Protein AF-A0A9P7FYJ4-F1 (afdb_monomer)

Mean predicted aligned error: 21.78 Å

Foldseek 3Di:
DDDDDDDDDDDDDDDDDDDDDPDCDPPNDDPQDPVNCVVCVVVVLVCCVPPPCPDDCCVVVDPQPLPDDPCVVDPDDDPVVVDDDPVNVVVSSVVSLVVSCVVVVPPRPDPPPPCDDDDDDPDDQDPVRVVVVVVVVVVVVVVVVVVVVVVVVVVVVVVCCVVVPDPPPDPVVVVVVVVVVVVVVVCPVVCPPVPDPPPVCVVVVVQPDPVSVVVVVVVVVVVVVVVVVVVVVVVVVVVVVVVVVVVVVVVVVVVVCVVVPD

pLDDT: mean 76.19, std 13.53, range [43.81, 96.38]

Solvent-accessible surface area (backbone atoms only — not comparable to full-atom values): 16325 Å² total; per-residue (Å²): 137,87,83,85,82,82,82,82,81,79,82,83,80,78,81,77,82,73,81,83,74,91,71,86,49,77,91,80,47,75,83,78,48,74,68,53,46,67,76,42,45,64,59,51,52,50,45,46,58,76,78,52,69,81,62,66,66,63,74,73,75,51,78,56,71,64,75,54,60,74,73,76,80,44,96,72,81,56,75,73,75,76,71,64,51,72,68,54,51,53,52,54,48,52,54,36,44,52,54,46,20,70,73,67,73,42,83,68,81,71,78,77,73,79,89,67,74,90,75,91,65,92,70,78,73,47,75,67,50,53,51,53,52,50,51,53,50,54,49,49,52,51,50,50,53,53,50,49,55,52,48,53,52,49,53,53,51,50,54,48,38,72,74,72,40,83,73,67,88,49,77,62,46,53,50,49,52,54,46,53,48,52,49,50,56,45,46,58,61,71,55,53,90,73,80,69,87,62,54,64,50,70,73,71,64,68,62,80,48,70,67,54,50,50,51,51,53,51,53,52,50,49,53,52,50,51,54,50,49,50,54,50,47,55,52,50,53,52,52,50,52,50,51,52,52,52,47,54,52,48,52,52,50,51,51,53,49,45,72,74,76,104

Sequence (262 aa):
MPSRRSRSRSPRRERSQSPEKDIRLPNNASPISESDYFQKSDEFRSWLKDEKGKLPESLYSGIDPSTVVATTQTAYKWSFASKKSRADEDALRAAREEISAATYNREAPSQVGSSRGRVQGPTLPSASDLALSRENAAEQWQEEYSYKRKRDKLEAKERVEEMVGPREVGREGMLEKKRARREADRNFREKGDEGLEIDESTLLGGGDSFKAQIARRDATKQRYSAAQEERAAAARERASMFKQKEQATMDMFQQMVKQRFG

Secondary structure (DSSP, 8-state):
-------PPPPP---PPPPPP----GGGPPPPPHHHHHHHHHHHHHHIIIII--S-GGGTS---TTTS-GGGT-S---GGGGS--HHHHHHHHHHHHHHHHHHHT---------------S-PPPPHHHHHHHHHHHHHHHHHHHHHHHHHHHHHHHHHHHHHH-S---SHHHHHHHHHHHHHHHHHHHHSTTTT----HHHHTTTT--HHHHHHHHHHHHHHHHHHHHHHHHHHHHHHHHHHHHHHHHHHHHHHHHHHHH-

Radius of gyration: 39.38 Å; Cα contacts (8 Å, |Δi|>4): 42; chains: 1; bounding box: 61×82×132 Å

InterPro domains:
  IPR044688 Style cell-cycle inhibitor 1-like [PTHR34117] (52-262)

Structure (mmCIF, N/CA/C/O backbone):
data_AF-A0A9P7FYJ4-F1
#
_entry.id   AF-A0A9P7FYJ4-F1
#
loop_
_atom_site.group_PDB
_atom_site.id
_atom_site.type_symbol
_atom_site.label_atom_id
_atom_site.label_alt_id
_atom_site.label_comp_id
_atom_site.label_asym_id
_atom_site.label_entity_id
_atom_site.label_seq_id
_atom_site.pdbx_PDB_ins_code
_atom_site.Cartn_x
_atom_site.Cartn_y
_atom_site.Cartn_z
_atom_site.occupancy
_atom_site.B_iso_or_equiv
_atom_site.auth_seq_id
_atom_site.auth_comp_id
_atom_site.auth_asym_id
_atom_site.auth_atom_id
_atom_site.pdbx_PDB_model_num
ATOM 1 N N . MET A 1 1 ? 8.963 42.603 -3.357 1.00 44.66 1 MET A N 1
ATOM 2 C CA . MET A 1 1 ? 9.105 42.745 -1.890 1.00 44.66 1 MET A CA 1
ATOM 3 C C . MET A 1 1 ? 7.855 42.171 -1.231 1.00 44.66 1 MET A C 1
ATOM 5 O O . MET A 1 1 ? 6.830 42.837 -1.301 1.00 44.66 1 MET A O 1
ATOM 9 N N . PRO A 1 2 ? 7.852 40.938 -0.689 1.00 43.81 2 PRO A N 1
ATOM 10 C CA . PRO A 1 2 ? 6.655 40.401 -0.055 1.00 43.81 2 PRO A CA 1
ATOM 11 C C . PRO A 1 2 ? 6.598 40.795 1.429 1.00 43.81 2 PRO A C 1
ATOM 13 O O . PRO A 1 2 ? 7.558 40.630 2.182 1.00 43.81 2 PRO A O 1
ATOM 16 N N . SER A 1 3 ? 5.447 41.343 1.812 1.00 47.69 3 SER A N 1
ATOM 17 C CA . SER A 1 3 ? 5.079 41.799 3.153 1.00 47.69 3 SER A CA 1
ATOM 18 C C . SER A 1 3 ? 5.007 40.635 4.153 1.00 47.69 3 SER A C 1
ATOM 20 O O . SER A 1 3 ? 4.346 39.624 3.906 1.00 47.69 3 SER A O 1
ATOM 22 N N . ARG A 1 4 ? 5.697 40.772 5.295 1.00 48.09 4 ARG A N 1
ATOM 23 C CA . ARG A 1 4 ? 5.667 39.814 6.412 1.00 48.09 4 ARG A CA 1
ATOM 24 C C . ARG A 1 4 ? 4.369 39.992 7.200 1.00 48.09 4 ARG A C 1
ATOM 26 O O . ARG A 1 4 ? 4.190 40.986 7.895 1.00 48.09 4 ARG A O 1
ATOM 33 N N . ARG A 1 5 ? 3.478 39.003 7.124 1.00 52.28 5 ARG A N 1
ATOM 34 C CA . ARG A 1 5 ? 2.242 38.943 7.914 1.00 52.28 5 ARG A CA 1
ATOM 35 C C . ARG A 1 5 ? 2.544 38.389 9.310 1.00 52.28 5 ARG A C 1
ATOM 37 O O . ARG A 1 5 ? 2.808 37.200 9.470 1.00 52.28 5 ARG A O 1
ATOM 44 N N . SER A 1 6 ? 2.521 39.260 10.313 1.00 48.06 6 SER A N 1
ATOM 45 C CA . SER A 1 6 ? 2.702 38.928 11.730 1.00 48.06 6 SER A CA 1
ATOM 46 C C . SER A 1 6 ? 1.551 38.044 12.227 1.00 48.06 6 SER A C 1
ATOM 48 O O . SER A 1 6 ? 0.39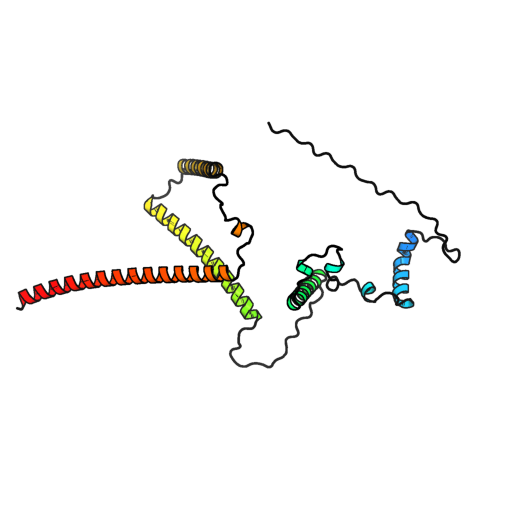4 38.457 12.196 1.00 48.06 6 SER A O 1
ATOM 50 N N . ARG A 1 7 ? 1.851 36.824 12.689 1.00 51.94 7 ARG A N 1
ATOM 51 C CA . ARG A 1 7 ? 0.892 35.961 13.401 1.00 51.94 7 ARG A CA 1
ATOM 52 C C . ARG A 1 7 ? 0.831 36.389 14.868 1.00 51.94 7 ARG A C 1
ATOM 54 O O . ARG A 1 7 ? 1.794 36.205 15.607 1.00 51.94 7 ARG A O 1
ATOM 61 N N . SER A 1 8 ? -0.294 36.963 15.276 1.00 49.09 8 SER A N 1
ATOM 62 C CA . SER A 1 8 ? -0.614 37.293 16.664 1.00 49.09 8 SER A CA 1
ATOM 63 C C . SER A 1 8 ? -0.826 36.022 17.496 1.00 49.09 8 SER A C 1
ATOM 65 O O . SER A 1 8 ? -1.514 35.087 17.088 1.00 49.09 8 SER A O 1
ATOM 67 N N . ARG A 1 9 ? -0.194 35.990 18.671 1.00 53.00 9 ARG A N 1
ATOM 68 C CA . ARG A 1 9 ? -0.220 34.896 19.649 1.00 53.00 9 ARG A CA 1
ATOM 69 C C . ARG A 1 9 ? -1.467 35.062 20.525 1.00 53.00 9 ARG A C 1
ATOM 71 O O . ARG A 1 9 ? -1.605 36.085 21.188 1.00 53.00 9 ARG A O 1
ATOM 78 N N . SER A 1 10 ? -2.390 34.104 20.491 1.00 48.06 10 SER A N 1
ATOM 79 C CA . SER A 1 10 ? -3.651 34.179 21.243 1.00 48.06 10 SER A CA 1
ATOM 80 C C . SER A 1 10 ? -3.430 34.102 22.767 1.00 48.06 10 SER A C 1
ATOM 82 O O . SER A 1 10 ? -2.545 33.358 23.202 1.00 48.06 10 SER A O 1
ATOM 84 N N . PRO A 1 11 ? -4.234 34.806 23.591 1.00 56.75 11 PRO A N 1
ATOM 85 C CA . PRO A 1 11 ? -4.144 34.740 25.051 1.00 56.75 11 PRO A CA 1
ATOM 86 C C . PRO A 1 11 ? -4.594 33.376 25.593 1.00 56.75 11 PRO A C 1
ATOM 88 O O . PRO A 1 11 ? -5.643 32.856 25.205 1.00 56.75 11 PRO A O 1
ATOM 91 N N . ARG A 1 12 ? -3.814 32.801 26.517 1.00 49.88 12 ARG A N 1
ATOM 92 C CA . ARG A 1 12 ? -4.207 31.615 27.293 1.00 49.88 12 ARG A CA 1
ATOM 93 C C . ARG A 1 12 ? -5.402 31.976 28.179 1.00 49.88 12 ARG A C 1
ATOM 95 O O . ARG A 1 12 ? -5.298 32.856 29.023 1.00 49.88 12 ARG A O 1
ATOM 102 N N . ARG A 1 13 ? -6.522 31.273 27.998 1.00 52.75 13 ARG A N 1
ATOM 103 C CA . ARG A 1 13 ? -7.623 31.246 28.969 1.00 52.75 13 ARG A CA 1
ATOM 104 C C . ARG A 1 13 ? -7.154 30.475 30.198 1.00 52.75 13 ARG A C 1
ATOM 106 O O . ARG A 1 13 ? -7.022 29.254 30.136 1.00 52.75 13 ARG A O 1
ATOM 113 N N . GLU A 1 14 ? -6.900 31.180 31.291 1.00 49.44 14 GLU A N 1
ATOM 114 C CA . GLU A 1 14 ? -6.787 30.552 32.603 1.00 49.44 14 GLU A CA 1
ATOM 115 C C . GLU A 1 14 ? -8.165 30.041 33.025 1.00 49.44 14 GLU A C 1
ATOM 117 O O . GLU A 1 14 ? -9.182 30.730 32.912 1.00 49.44 14 GLU A O 1
ATOM 122 N N . ARG A 1 15 ? -8.205 28.769 33.419 1.00 47.84 15 ARG A N 1
ATOM 123 C CA . ARG A 1 15 ? -9.416 28.075 33.839 1.00 47.84 15 ARG A CA 1
ATOM 124 C C . ARG A 1 15 ? -9.698 28.504 35.274 1.00 47.84 15 ARG A C 1
ATOM 126 O O . ARG A 1 15 ? -8.970 28.106 36.175 1.00 47.84 15 ARG A O 1
ATOM 133 N N . SER A 1 16 ? -10.714 29.337 35.471 1.00 47.44 16 SER A N 1
ATOM 134 C CA . SER A 1 16 ? -11.120 29.792 36.797 1.00 47.44 16 SER A CA 1
ATOM 135 C C . SER A 1 16 ? -11.491 28.604 37.688 1.00 47.44 16 SER A C 1
ATOM 137 O O . SER A 1 16 ? -12.335 27.772 37.341 1.00 47.44 16 SER A O 1
ATOM 139 N N . GLN A 1 17 ? -10.826 28.531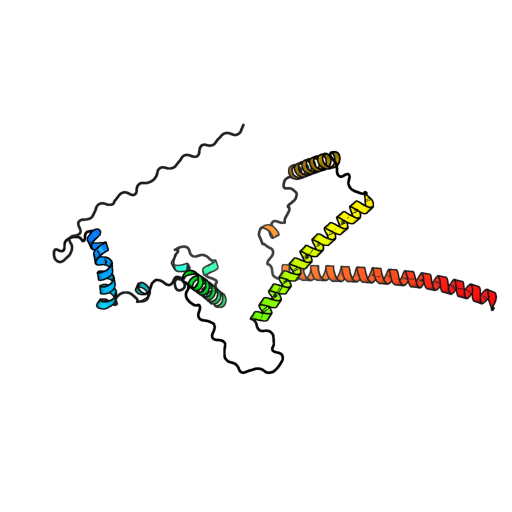 38.837 1.00 54.41 17 GLN A N 1
ATOM 140 C CA . GLN A 1 17 ? -11.115 27.591 39.911 1.00 54.41 17 GLN A CA 1
ATOM 141 C C . GLN A 1 17 ? -12.515 27.924 40.440 1.00 54.41 17 GLN A C 1
ATOM 143 O O . GLN A 1 17 ? -12.795 29.061 40.818 1.00 54.41 17 GLN A O 1
ATOM 148 N N . SER A 1 18 ? -13.442 26.976 40.318 1.00 49.78 18 SER A N 1
ATOM 149 C CA . SER A 1 18 ? -14.838 27.209 40.692 1.00 49.78 18 SER A CA 1
ATOM 150 C C . SER A 1 18 ? -14.965 27.327 42.216 1.00 49.78 18 SER A C 1
ATOM 152 O O . SER A 1 18 ? -14.235 26.627 42.915 1.00 49.78 18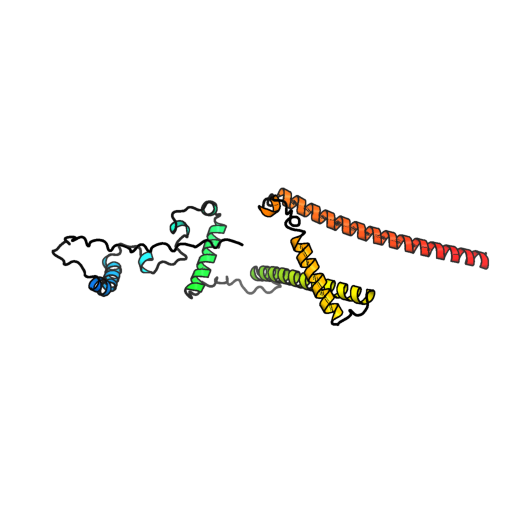 SER A O 1
ATOM 154 N N . PRO A 1 19 ? -15.878 28.167 42.738 1.00 57.94 19 PRO A N 1
ATOM 155 C CA . PRO A 1 19 ? -16.084 28.301 44.177 1.00 57.94 19 PRO A CA 1
ATOM 156 C C . PRO A 1 19 ? -16.545 26.968 44.770 1.00 57.94 19 PRO A C 1
ATOM 158 O O . PRO A 1 19 ? -17.504 26.370 44.267 1.00 57.94 19 PRO A O 1
ATOM 161 N N . GLU A 1 20 ? -15.870 26.508 45.821 1.00 61.12 20 GLU A N 1
ATOM 162 C CA . GLU A 1 20 ? -16.281 25.328 46.576 1.00 61.12 20 GLU A CA 1
ATOM 163 C C . GLU A 1 20 ? -17.667 25.587 47.173 1.00 61.12 20 GLU A C 1
ATOM 165 O O . GLU A 1 20 ? -17.901 26.569 47.878 1.00 61.12 20 GLU A O 1
ATOM 170 N N . LYS A 1 21 ? -18.637 24.747 46.808 1.00 62.62 21 LYS A N 1
ATOM 171 C CA . LYS A 1 21 ? -19.975 24.802 47.392 1.00 62.62 21 LYS A CA 1
ATOM 172 C C . LYS A 1 21 ? -19.920 24.080 48.731 1.00 62.62 21 LYS A C 1
ATOM 174 O O . LYS A 1 21 ? -19.673 22.877 48.744 1.00 62.62 21 LYS A O 1
ATOM 179 N N . ASP A 1 22 ? -20.233 24.785 49.813 1.00 64.12 22 ASP A N 1
ATOM 180 C CA . ASP A 1 22 ? -20.477 24.183 51.126 1.00 64.12 22 ASP A CA 1
ATOM 181 C C . ASP A 1 22 ? -21.729 23.295 51.069 1.00 64.12 22 ASP A C 1
ATOM 183 O O . ASP A 1 22 ? -22.865 23.728 51.286 1.00 64.12 22 ASP A O 1
ATOM 187 N N . ILE A 1 23 ? -21.530 22.028 50.717 1.00 73.31 23 ILE A N 1
ATOM 188 C CA . ILE A 1 23 ? -22.571 21.006 50.728 1.00 73.31 23 ILE A CA 1
ATOM 189 C C . ILE A 1 23 ? -22.621 20.432 52.144 1.00 73.31 23 ILE A C 1
ATOM 191 O O . ILE A 1 23 ? -21.678 19.786 52.596 1.00 73.31 23 ILE A O 1
ATOM 195 N N . ARG A 1 24 ? -23.737 20.640 52.852 1.00 74.62 24 ARG A N 1
ATOM 196 C CA . ARG A 1 24 ? -23.975 19.987 54.146 1.00 74.62 24 ARG A CA 1
ATOM 197 C C . ARG A 1 24 ? -24.180 18.492 53.924 1.00 74.62 24 ARG A C 1
ATOM 199 O O . ARG A 1 24 ? -25.208 18.076 53.389 1.00 74.62 24 ARG A O 1
ATOM 206 N N . LEU A 1 25 ? -23.183 17.703 54.310 1.00 76.62 25 LEU A N 1
ATOM 207 C CA . LEU A 1 25 ? -23.217 16.251 54.192 1.00 76.62 25 LEU A CA 1
ATOM 208 C C . LEU A 1 25 ? -24.125 15.635 55.276 1.00 76.62 25 LEU A C 1
ATOM 210 O O . LEU A 1 25 ? -24.214 16.164 56.388 1.00 76.62 25 LEU A O 1
ATOM 214 N N . PRO A 1 26 ? -24.805 14.514 54.978 1.00 80.38 26 PRO A N 1
ATOM 215 C CA . PRO A 1 26 ? -25.565 13.761 55.971 1.00 80.38 26 PRO A CA 1
ATOM 216 C C . PRO A 1 26 ? -24.688 13.309 57.150 1.00 80.38 26 PRO A C 1
ATOM 218 O O . PRO A 1 26 ? -23.485 13.105 56.999 1.00 80.38 26 PRO A O 1
ATOM 221 N N . ASN A 1 27 ? -25.304 13.096 58.315 1.00 79.38 27 ASN A N 1
ATOM 222 C CA . ASN A 1 27 ? -24.658 12.579 59.533 1.00 79.38 27 ASN A CA 1
ATOM 223 C C . ASN A 1 27 ? -23.535 13.460 60.117 1.00 79.38 27 ASN A C 1
ATOM 225 O O . ASN A 1 27 ? -22.669 12.945 60.819 1.00 79.38 27 ASN A O 1
ATOM 229 N N . ASN A 1 28 ? -23.556 14.776 59.862 1.00 80.12 28 ASN A N 1
ATOM 230 C CA . ASN A 1 28 ? -22.536 15.729 60.332 1.00 80.12 28 ASN A CA 1
ATOM 231 C C . ASN A 1 28 ? -21.104 15.335 59.930 1.00 80.12 28 ASN A C 1
ATOM 233 O O . ASN A 1 28 ? -20.147 15.642 60.640 1.00 80.12 28 ASN A O 1
ATOM 237 N N . ALA A 1 29 ? -20.954 14.634 58.806 1.00 76.94 29 ALA A N 1
ATOM 238 C CA . ALA A 1 29 ? -19.644 14.290 58.285 1.00 76.94 29 ALA A CA 1
ATOM 239 C C . ALA A 1 29 ? -18.943 15.546 57.749 1.00 76.94 29 ALA A C 1
ATOM 241 O O . ALA A 1 29 ? -19.552 16.361 57.051 1.00 76.94 29 ALA A O 1
ATOM 242 N N . SER A 1 30 ? -17.655 15.682 58.055 1.00 80.38 30 SER A N 1
ATOM 243 C CA . SER A 1 30 ? -16.812 16.714 57.456 1.00 80.38 30 SER A CA 1
ATOM 244 C C . SER A 1 30 ? -16.664 16.470 55.947 1.00 80.38 30 SER A C 1
ATOM 246 O O . SER A 1 30 ? -16.607 15.308 55.527 1.00 80.38 30 SER A O 1
ATOM 248 N N . PRO A 1 31 ? -16.574 17.529 55.120 1.00 81.31 31 PRO A N 1
ATOM 249 C CA . PRO A 1 31 ? -16.161 17.393 53.730 1.00 81.31 31 PRO A CA 1
ATOM 250 C C . PRO A 1 31 ? -14.825 16.657 53.660 1.00 81.31 31 PRO A C 1
ATOM 252 O O . PRO A 1 31 ? -13.899 16.977 54.406 1.00 81.31 31 PRO A O 1
ATOM 255 N N . ILE A 1 32 ? -14.738 15.653 52.789 1.00 81.19 32 ILE A N 1
ATOM 256 C CA . ILE A 1 32 ? -13.480 14.945 52.560 1.00 81.19 32 ILE A CA 1
ATOM 257 C C . ILE A 1 32 ? -12.466 15.923 51.965 1.00 81.19 32 ILE A C 1
ATOM 259 O O . ILE A 1 32 ? -12.778 16.637 51.010 1.00 81.19 32 ILE A O 1
ATOM 263 N N . SER A 1 33 ? -11.261 15.969 52.528 1.00 85.56 33 SER A N 1
ATOM 264 C CA . SER A 1 33 ? -10.173 16.719 51.906 1.00 85.56 33 SER A CA 1
ATOM 265 C C . SER A 1 33 ? -9.686 15.993 50.646 1.00 85.56 33 SER A C 1
ATOM 267 O O . SER A 1 33 ? -9.874 14.783 50.490 1.00 85.56 33 SER A O 1
ATOM 269 N N . GLU A 1 34 ? -9.036 16.715 49.733 1.00 80.31 34 GLU A N 1
ATOM 270 C CA . GLU A 1 34 ? -8.450 16.110 48.529 1.00 80.31 34 GLU A CA 1
ATOM 271 C C . GLU A 1 34 ? -7.393 15.049 48.890 1.00 80.31 34 GLU A C 1
ATOM 273 O O . GLU A 1 34 ? -7.342 13.983 48.276 1.00 80.31 34 GLU A O 1
ATOM 278 N N . SER A 1 35 ? -6.615 15.276 49.952 1.00 81.81 35 SER A N 1
ATOM 279 C CA . SER A 1 35 ? -5.679 14.284 50.492 1.00 81.81 35 SER A CA 1
ATOM 280 C C . SER A 1 35 ? -6.378 13.027 51.010 1.00 81.81 35 SER A C 1
ATOM 282 O O . SER A 1 35 ? -5.927 11.919 50.709 1.00 81.81 35 SER A O 1
ATOM 284 N N . ASP A 1 36 ? -7.499 13.178 51.723 1.00 84.31 36 ASP A N 1
ATOM 285 C CA . ASP A 1 36 ? -8.266 12.034 52.231 1.00 84.31 36 ASP A CA 1
ATOM 286 C C . ASP A 1 36 ? -8.862 11.222 51.082 1.00 84.31 36 ASP A C 1
ATOM 288 O O . ASP A 1 36 ? -8.875 9.991 51.134 1.00 84.31 36 ASP A O 1
ATOM 292 N N . TYR A 1 37 ? -9.313 11.899 50.018 1.00 83.56 37 TYR A N 1
ATOM 293 C CA . TYR A 1 37 ? -9.809 11.240 48.815 1.00 83.56 37 TYR A CA 1
ATOM 294 C C . TYR A 1 37 ? -8.746 10.323 48.215 1.00 83.56 37 TYR A C 1
ATOM 296 O O . TYR A 1 37 ? -9.019 9.143 48.013 1.00 83.56 37 TYR A O 1
ATOM 304 N N . PHE A 1 38 ? -7.530 10.817 47.969 1.00 84.44 38 PHE A N 1
ATOM 305 C CA . PHE A 1 38 ? -6.482 9.985 47.374 1.00 84.44 38 PHE A CA 1
ATOM 306 C C . PHE A 1 38 ? -6.071 8.834 48.293 1.00 84.44 38 PHE A C 1
ATOM 308 O O . PHE A 1 38 ? -5.948 7.707 47.817 1.00 84.44 38 PHE A O 1
ATOM 315 N N . GLN A 1 39 ? -5.954 9.079 49.600 1.00 85.12 39 GLN A N 1
ATOM 316 C CA . GLN A 1 39 ? -5.549 8.056 50.565 1.00 85.12 39 GLN A CA 1
ATOM 317 C C . GLN A 1 39 ? -6.604 6.954 50.756 1.00 85.12 39 GLN A C 1
ATOM 319 O O . GLN A 1 39 ? -6.251 5.800 50.987 1.00 85.12 39 GLN A O 1
ATOM 324 N N . LYS A 1 40 ? -7.897 7.291 50.656 1.00 84.25 40 LYS A N 1
ATOM 325 C CA . LYS A 1 40 ? -9.014 6.355 50.874 1.00 84.25 40 LYS A CA 1
ATOM 326 C C . LYS A 1 40 ? -9.700 5.882 49.596 1.00 84.25 40 LYS A C 1
ATOM 328 O O . LYS A 1 40 ? -10.573 5.018 49.667 1.00 84.25 40 LYS A O 1
ATOM 333 N N . SER A 1 41 ? -9.306 6.392 48.429 1.00 84.56 41 SER A N 1
ATOM 334 C CA . SER A 1 41 ? -9.910 6.028 47.142 1.00 84.56 41 SER A CA 1
ATOM 335 C C . SER A 1 41 ? -9.805 4.533 46.841 1.00 84.56 41 SER A C 1
ATOM 337 O O . SER A 1 41 ? -10.782 3.941 46.390 1.00 84.56 41 SER A O 1
ATOM 339 N N . ASP A 1 42 ? -8.672 3.901 47.138 1.00 83.31 42 ASP A N 1
ATOM 340 C CA . ASP A 1 42 ? -8.455 2.477 46.861 1.00 83.31 42 ASP A CA 1
ATOM 341 C C . ASP A 1 42 ? -9.255 1.566 47.803 1.00 83.31 42 ASP A C 1
ATOM 343 O O . ASP A 1 42 ? -9.866 0.587 47.361 1.00 83.31 42 ASP A O 1
ATOM 347 N N . GLU A 1 43 ? -9.338 1.934 49.086 1.00 84.38 43 GLU A N 1
ATOM 348 C CA . GLU A 1 43 ? -10.199 1.264 50.070 1.00 84.38 43 GLU A CA 1
ATOM 349 C C . GLU A 1 43 ? -11.674 1.395 49.669 1.00 84.38 43 GLU A C 1
ATOM 351 O O . GLU A 1 43 ? -12.416 0.415 49.668 1.00 84.38 43 GLU A O 1
ATOM 356 N N . PHE A 1 44 ? -12.094 2.590 49.246 1.00 81.19 44 PHE A N 1
ATOM 357 C CA . PHE A 1 44 ? -13.460 2.851 48.800 1.00 81.19 44 PHE A CA 1
ATOM 358 C C . PHE A 1 44 ? -13.812 2.089 47.516 1.00 81.19 44 PHE A C 1
ATOM 360 O O . PHE A 1 44 ? -14.929 1.593 47.378 1.00 81.19 44 PHE A O 1
ATOM 367 N N . ARG A 1 45 ? -12.868 1.952 46.577 1.00 79.12 45 ARG A N 1
ATOM 368 C CA . ARG A 1 45 ? -13.055 1.171 45.342 1.00 79.12 45 ARG A CA 1
ATOM 369 C C . ARG A 1 45 ? -13.195 -0.318 45.635 1.00 79.12 45 ARG A C 1
ATOM 371 O O . ARG A 1 45 ? -14.087 -0.946 45.068 1.00 79.12 45 ARG A O 1
ATOM 378 N N . SER A 1 46 ? -12.365 -0.849 46.532 1.00 77.75 46 SER A N 1
ATOM 379 C CA . SER A 1 46 ? -12.453 -2.240 46.995 1.00 77.75 46 SER A CA 1
ATOM 380 C C . SER A 1 46 ? -13.773 -2.490 47.726 1.00 77.75 46 SER A C 1
ATOM 382 O O . SER A 1 46 ? -14.509 -3.404 47.378 1.00 77.75 46 SER A O 1
ATOM 384 N N . TRP A 1 47 ? -14.163 -1.588 48.630 1.00 81.88 47 TRP A N 1
ATOM 385 C CA . TRP A 1 47 ? -15.451 -1.659 49.317 1.00 81.88 47 TRP A CA 1
ATOM 386 C C . TRP A 1 47 ? -16.642 -1.605 48.348 1.00 81.88 47 TRP A C 1
ATOM 388 O O . TRP A 1 47 ? -17.584 -2.379 48.475 1.00 81.88 47 TRP A O 1
ATOM 398 N N . LEU A 1 48 ? -16.613 -0.736 47.331 1.00 77.19 48 LEU A N 1
ATOM 399 C CA . LEU A 1 48 ? -17.667 -0.702 46.311 1.00 77.19 48 LEU A CA 1
ATOM 400 C C . LEU A 1 48 ? -17.762 -2.005 45.508 1.00 77.19 48 LEU A C 1
ATOM 402 O O . LEU A 1 48 ? -18.869 -2.372 45.102 1.00 77.19 48 LEU A O 1
ATOM 406 N N . LYS A 1 49 ? -16.626 -2.666 45.265 1.00 69.00 49 LYS A N 1
ATOM 407 C CA . LYS A 1 49 ? -16.557 -3.954 44.574 1.00 69.00 49 LYS A CA 1
ATOM 408 C C . LYS A 1 49 ? -17.163 -5.069 45.431 1.00 69.00 49 LYS A C 1
ATOM 410 O O . LYS A 1 49 ? -18.041 -5.778 44.949 1.00 69.00 49 LYS A O 1
ATOM 415 N N . ASP A 1 50 ? -16.754 -5.156 46.693 1.00 71.88 50 ASP A N 1
ATOM 416 C CA . ASP A 1 50 ? -17.090 -6.277 47.577 1.00 71.88 50 ASP A CA 1
ATOM 417 C C . ASP A 1 50 ? -18.490 -6.149 48.201 1.00 71.88 50 ASP A C 1
ATOM 419 O O . ASP A 1 50 ? -19.259 -7.106 48.224 1.00 71.88 50 ASP A O 1
ATOM 423 N N . GLU A 1 51 ? -18.857 -4.956 48.676 1.00 71.00 51 GLU A N 1
ATOM 424 C CA . GLU A 1 51 ? -20.069 -4.752 49.485 1.00 71.00 51 GLU A CA 1
ATOM 425 C C . GLU A 1 51 ? -21.266 -4.266 48.673 1.00 71.00 51 GLU A C 1
ATOM 427 O O . GLU A 1 51 ? -22.411 -4.368 49.121 1.00 71.00 51 GLU A O 1
ATOM 432 N N . LYS A 1 52 ? -21.034 -3.685 47.486 1.00 62.44 52 LYS A N 1
ATOM 433 C CA . LYS A 1 52 ? -22.118 -3.039 46.745 1.00 62.44 52 LYS A CA 1
ATOM 434 C C . LYS A 1 52 ? -22.533 -3.698 45.451 1.00 62.44 52 LYS A C 1
ATOM 436 O O . LYS A 1 52 ? -23.707 -3.514 45.161 1.00 62.44 52 LYS A O 1
ATOM 441 N N . GLY A 1 53 ? -21.697 -4.412 44.689 1.00 58.75 53 GLY A N 1
ATOM 442 C CA . GLY A 1 53 ? -22.118 -5.139 43.467 1.00 58.75 53 GLY A CA 1
ATOM 443 C C . GLY A 1 53 ? -23.030 -4.356 42.493 1.00 58.75 53 GLY A C 1
ATOM 444 O O . GLY A 1 53 ? -23.734 -4.939 41.674 1.00 58.75 53 GLY A O 1
ATOM 445 N N . LYS A 1 54 ? -23.086 -3.023 42.623 1.00 65.00 54 LYS A N 1
ATOM 446 C CA . LYS A 1 54 ? -24.089 -2.129 42.014 1.00 65.00 54 LYS A CA 1
ATOM 447 C C . LYS A 1 54 ? -23.620 -1.600 40.666 1.00 65.00 54 LYS A C 1
ATOM 449 O O . LYS A 1 54 ? -24.385 -0.947 39.963 1.00 65.00 54 LYS A O 1
ATOM 454 N N . LEU A 1 55 ? -22.360 -1.854 40.332 1.00 63.06 55 LEU A N 1
ATOM 455 C CA . LEU A 1 55 ? -21.732 -1.499 39.074 1.00 63.06 55 LEU A CA 1
ATOM 456 C C . LEU A 1 55 ? -21.334 -2.801 38.365 1.00 63.06 55 LEU A C 1
ATOM 458 O O . LEU A 1 55 ? -20.925 -3.751 39.031 1.00 63.06 55 LEU A O 1
ATOM 462 N N . PRO A 1 56 ? -21.482 -2.874 37.035 1.00 69.00 56 PRO A N 1
ATOM 463 C CA . PRO A 1 56 ? -21.125 -4.066 36.280 1.00 69.00 56 PRO A CA 1
ATOM 464 C C . PRO A 1 56 ? -19.631 -4.381 36.423 1.00 69.00 56 PRO A C 1
ATOM 466 O O . PRO A 1 56 ? -18.794 -3.481 36.338 1.00 69.00 56 PRO A O 1
ATOM 469 N N . GLU A 1 57 ? -19.308 -5.670 36.571 1.00 69.12 57 GLU A N 1
ATOM 470 C CA . GLU A 1 57 ? -17.937 -6.194 36.713 1.00 69.12 57 GLU A CA 1
ATOM 471 C C . GLU A 1 57 ? -16.986 -5.673 35.620 1.00 69.12 57 GLU A C 1
ATOM 473 O O . GLU A 1 57 ? -15.812 -5.415 35.874 1.00 69.12 57 GLU A O 1
ATOM 478 N N . SER A 1 58 ? -17.519 -5.396 34.425 1.00 66.75 58 SER A N 1
ATOM 479 C CA . SER A 1 58 ? -16.784 -4.831 33.288 1.00 66.75 58 SER A CA 1
ATOM 480 C C . SER A 1 58 ?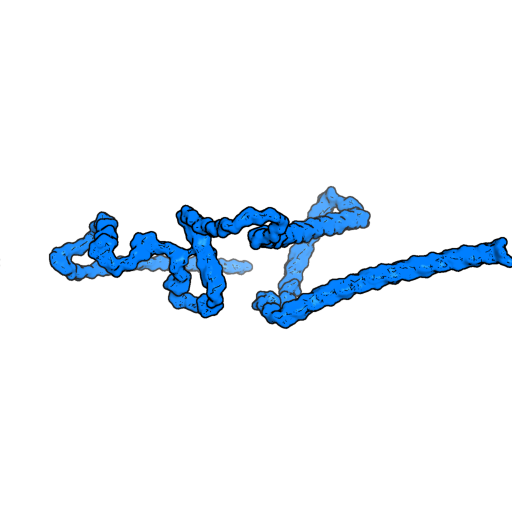 -16.144 -3.463 33.552 1.00 66.75 58 SER A C 1
ATOM 482 O O . SER A 1 58 ? -15.239 -3.062 32.827 1.00 66.75 58 SER A O 1
ATOM 484 N N . LEU A 1 59 ? -16.627 -2.706 34.542 1.00 66.25 59 LEU A N 1
ATOM 485 C CA . LEU A 1 59 ? -16.021 -1.431 34.946 1.00 66.25 59 LEU A CA 1
ATOM 486 C C . LEU A 1 59 ? -14.885 -1.625 35.960 1.00 66.25 59 LEU A C 1
ATOM 488 O O . LEU A 1 59 ? -14.044 -0.738 36.104 1.00 66.25 59 LEU A O 1
ATOM 492 N N . TYR A 1 60 ? -14.845 -2.772 36.640 1.00 67.00 60 TYR A N 1
ATOM 493 C CA . TYR A 1 60 ? -13.829 -3.110 37.636 1.00 67.00 60 TYR A CA 1
ATOM 494 C C . TYR A 1 60 ? -12.657 -3.892 37.040 1.00 67.00 60 TYR A C 1
ATOM 496 O O . TYR A 1 60 ? -11.523 -3.689 37.465 1.00 67.00 60 TYR A O 1
ATOM 504 N N . SER A 1 61 ? -12.896 -4.731 36.028 1.00 68.88 61 SER A N 1
ATOM 505 C CA . SER A 1 61 ? -11.866 -5.545 35.361 1.00 68.88 61 SER A CA 1
ATOM 506 C C . SER A 1 61 ? -10.941 -4.760 34.418 1.00 68.88 61 SER A C 1
ATOM 508 O O . SER A 1 61 ? -10.128 -5.356 33.716 1.00 68.88 61 SER A O 1
ATOM 510 N N . GLY A 1 62 ? -11.069 -3.431 34.378 1.00 65.56 62 GLY A N 1
ATOM 511 C CA . GLY A 1 62 ? -10.477 -2.596 33.340 1.00 65.56 62 GLY A CA 1
ATOM 512 C C . GLY A 1 62 ? -11.309 -2.649 32.058 1.00 65.56 62 GLY A C 1
ATOM 513 O O . GLY A 1 62 ? -11.826 -3.692 31.660 1.00 65.56 62 GLY A O 1
ATOM 514 N N . ILE A 1 63 ? -11.473 -1.490 31.423 1.00 68.31 63 ILE A N 1
ATOM 515 C CA . ILE A 1 63 ? -12.204 -1.382 30.162 1.00 68.31 63 ILE A CA 1
ATOM 516 C C . ILE A 1 63 ? -11.297 -1.953 29.075 1.00 68.31 63 ILE A C 1
ATOM 518 O O . ILE A 1 63 ? -10.318 -1.313 28.695 1.00 68.31 63 ILE A O 1
ATOM 522 N N . ASP A 1 64 ? -11.612 -3.149 28.584 1.00 68.31 64 ASP A N 1
ATOM 523 C CA . ASP A 1 64 ? -10.922 -3.714 27.430 1.00 68.31 64 ASP A CA 1
ATOM 524 C C . ASP A 1 64 ? -11.308 -2.888 26.186 1.00 68.31 64 ASP A C 1
ATOM 526 O O . ASP A 1 64 ? -12.484 -2.891 25.791 1.00 68.31 64 ASP A O 1
ATOM 530 N N . PRO A 1 65 ? -10.368 -2.157 25.557 1.00 69.06 65 PRO A N 1
ATOM 531 C CA . PRO A 1 65 ? -10.677 -1.309 24.411 1.00 69.06 65 PRO A CA 1
ATOM 532 C C . PRO A 1 65 ? -11.183 -2.104 23.200 1.00 69.06 65 PRO A C 1
ATOM 534 O O . PRO A 1 65 ? -11.799 -1.511 22.314 1.00 69.06 65 PRO A O 1
ATOM 537 N N . SER A 1 66 ? -10.986 -3.428 23.161 1.00 69.50 66 SER A N 1
ATOM 538 C CA . SER A 1 66 ? -11.567 -4.298 22.130 1.00 69.50 66 SER A CA 1
ATOM 539 C C . SER A 1 66 ? -13.095 -4.414 22.244 1.00 69.50 66 SER A C 1
ATOM 541 O O . SER A 1 66 ? -13.787 -4.539 21.231 1.00 69.50 66 SER A O 1
ATOM 543 N N . THR A 1 67 ? -13.637 -4.294 23.461 1.00 71.31 67 THR A N 1
ATOM 544 C CA . THR A 1 67 ? -15.075 -4.444 23.746 1.00 71.31 67 THR A CA 1
ATOM 545 C C . THR A 1 67 ? -15.868 -3.159 23.513 1.00 71.31 67 THR A C 1
ATOM 547 O O . THR A 1 67 ? -17.076 -3.199 23.262 1.00 71.31 67 THR A O 1
ATOM 550 N N . VAL A 1 68 ? -15.202 -2.001 23.544 1.00 72.00 68 VAL A N 1
ATOM 551 C CA . VAL A 1 68 ? -15.853 -0.706 23.338 1.00 72.00 68 VAL A CA 1
ATOM 552 C C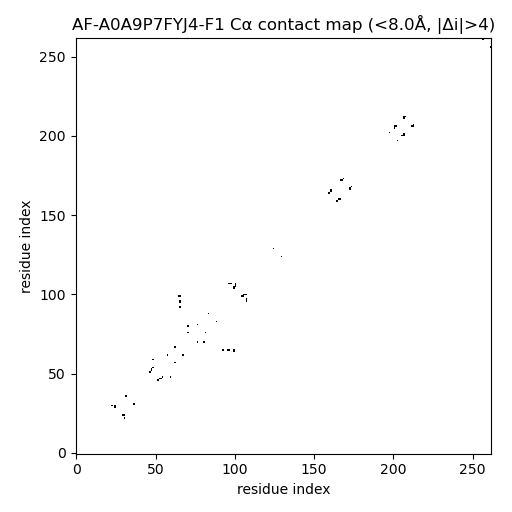 . VAL A 1 68 ? -15.960 -0.418 21.846 1.00 72.00 68 VAL A C 1
ATOM 554 O O . VAL A 1 68 ? -14.982 -0.144 21.152 1.00 72.00 68 VAL A O 1
ATOM 557 N N . VAL A 1 69 ? -17.187 -0.430 21.332 1.00 72.00 69 VAL A N 1
ATOM 558 C CA . VAL A 1 69 ? -17.451 -0.063 19.940 1.00 72.00 69 VAL A CA 1
ATOM 559 C C . VAL A 1 69 ? -17.087 1.409 19.731 1.00 72.00 69 VAL A C 1
ATOM 561 O O . VAL A 1 69 ? -17.677 2.278 20.356 1.00 72.00 69 VAL A O 1
ATOM 564 N N . ALA A 1 70 ? -16.173 1.715 18.803 1.00 68.62 70 ALA A N 1
ATOM 565 C CA . ALA A 1 70 ? -15.744 3.093 18.496 1.00 68.62 70 ALA A CA 1
ATOM 566 C C . ALA A 1 70 ? -16.904 4.098 18.279 1.00 68.62 70 ALA A C 1
ATOM 568 O O . ALA A 1 70 ? -16.767 5.290 18.540 1.00 68.62 70 ALA A O 1
ATOM 569 N N . THR A 1 71 ? -18.069 3.613 17.845 1.00 67.50 71 THR A N 1
ATOM 570 C CA . THR A 1 71 ? -19.307 4.385 17.667 1.00 67.50 71 THR A CA 1
ATOM 571 C C . THR A 1 71 ? -19.867 4.978 18.968 1.00 67.50 71 THR A C 1
ATOM 573 O O . THR A 1 71 ? -20.613 5.947 18.902 1.00 67.50 71 THR A O 1
ATOM 576 N N . THR A 1 72 ? -19.522 4.445 20.144 1.00 70.12 72 THR A N 1
ATOM 577 C CA . THR A 1 72 ? -19.981 4.977 21.441 1.00 70.12 72 THR A CA 1
ATOM 578 C C . THR A 1 72 ? -19.098 6.104 21.976 1.00 70.12 72 THR A C 1
ATOM 580 O O . THR A 1 72 ? -19.533 6.849 22.848 1.00 70.12 72 THR A O 1
ATOM 583 N N . GLN A 1 73 ? -17.877 6.263 21.452 1.00 75.12 73 GLN A N 1
ATOM 584 C CA . GLN A 1 73 ? -16.909 7.243 21.960 1.00 75.12 73 GLN A CA 1
ATOM 585 C C . GLN A 1 73 ? -17.154 8.663 21.436 1.00 75.12 73 GLN A C 1
ATOM 587 O O . GLN A 1 73 ? -16.712 9.633 22.046 1.00 75.12 73 GLN A O 1
ATOM 592 N N . THR A 1 74 ? -17.855 8.810 20.308 1.00 79.69 74 THR A N 1
ATOM 593 C CA . THR A 1 74 ? -18.130 10.120 19.706 1.00 79.69 74 THR A CA 1
ATOM 594 C C . THR A 1 74 ? -19.614 10.268 19.391 1.00 79.69 74 THR A C 1
ATOM 596 O O . THR A 1 74 ? -20.252 9.351 18.885 1.00 79.69 74 THR A O 1
ATOM 599 N N . ALA A 1 75 ? -20.176 11.449 19.665 1.00 77.12 75 ALA A N 1
ATOM 600 C CA . ALA A 1 75 ? -21.570 11.762 19.333 1.00 77.12 75 ALA A CA 1
ATOM 601 C C . ALA A 1 75 ? -21.820 11.855 17.812 1.00 77.12 75 ALA A C 1
ATOM 603 O O . ALA A 1 75 ? -22.965 11.915 17.365 1.00 77.12 75 ALA A O 1
ATOM 604 N N . TYR A 1 76 ? -20.751 11.878 17.011 1.00 79.69 76 TYR A N 1
ATOM 605 C CA . TYR A 1 76 ? -20.821 11.988 15.565 1.00 79.69 76 TYR A CA 1
ATOM 606 C C . TYR A 1 76 ? -20.966 10.607 14.917 1.00 79.69 76 TYR A C 1
ATOM 608 O O . TYR A 1 76 ? -20.084 9.752 14.997 1.00 79.69 76 TYR A O 1
ATOM 616 N N . LYS A 1 77 ? -22.097 10.393 14.241 1.00 76.44 77 LYS A N 1
ATOM 617 C CA . LYS A 1 77 ? -22.395 9.145 13.534 1.00 76.44 77 LYS A CA 1
ATOM 618 C C . LYS A 1 77 ? -21.877 9.240 12.103 1.00 76.44 77 LYS A C 1
ATOM 620 O O . LYS A 1 77 ? -22.484 9.899 11.263 1.00 76.44 77 LYS A O 1
ATOM 625 N N . TRP A 1 78 ? -20.762 8.575 11.820 1.00 79.75 78 TRP A N 1
ATOM 626 C CA . TRP A 1 78 ? -20.243 8.476 10.457 1.00 79.75 78 TRP A CA 1
ATOM 627 C C . TRP A 1 78 ? -21.151 7.570 9.614 1.00 79.75 78 TRP A C 1
ATOM 629 O O . TRP A 1 78 ? -21.521 6.478 10.045 1.00 79.75 78 TRP A O 1
ATOM 639 N N . SER A 1 79 ? -21.490 7.995 8.395 1.00 76.81 79 SER A N 1
ATOM 640 C CA . SER A 1 79 ? -22.405 7.272 7.495 1.00 76.81 79 SER A CA 1
ATOM 641 C C . SER A 1 79 ? -21.874 5.915 7.017 1.00 76.81 79 SER A C 1
ATOM 643 O O . SER A 1 79 ? -22.664 5.043 6.665 1.00 76.81 79 SER A O 1
ATOM 645 N N . PHE A 1 80 ? -20.557 5.692 7.043 1.00 71.56 80 PHE A N 1
ATOM 646 C CA . PHE A 1 80 ? -19.977 4.373 6.768 1.00 71.56 80 PHE A CA 1
ATOM 647 C C . PHE A 1 80 ? -20.232 3.384 7.915 1.00 71.56 80 PHE A C 1
ATOM 649 O O . PHE A 1 80 ? -20.284 2.177 7.703 1.00 71.56 80 PHE A O 1
ATOM 656 N N . ALA A 1 81 ? -20.429 3.882 9.141 1.00 71.19 81 ALA A N 1
ATOM 657 C CA . ALA A 1 81 ? -20.634 3.030 10.302 1.00 71.19 81 ALA A CA 1
ATOM 658 C C . ALA A 1 81 ? -22.055 2.446 10.374 1.00 71.19 81 ALA A C 1
ATOM 660 O O . ALA A 1 81 ? -22.269 1.501 11.128 1.00 71.19 81 ALA A O 1
ATOM 661 N N . SER A 1 82 ? -23.013 2.983 9.606 1.00 74.25 82 SER A N 1
ATOM 662 C CA . SER A 1 82 ? -24.402 2.508 9.578 1.00 74.25 82 SER A CA 1
ATOM 663 C C . SER A 1 82 ? -24.681 1.426 8.529 1.00 74.25 82 SER A C 1
ATOM 665 O O . SER A 1 82 ? -25.735 0.800 8.590 1.00 74.25 82 SER A O 1
ATOM 667 N N . LYS A 1 83 ? -23.763 1.181 7.584 1.00 77.38 83 LYS A N 1
ATOM 668 C CA . LYS A 1 83 ? -23.938 0.225 6.472 1.00 77.38 83 LYS A CA 1
ATOM 669 C C . LYS A 1 83 ? -22.915 -0.909 6.516 1.00 77.38 83 LYS A C 1
ATOM 671 O O . LYS A 1 83 ? -22.253 -1.185 5.521 1.00 77.38 83 LYS A O 1
ATOM 676 N N . LYS A 1 84 ? -22.746 -1.535 7.675 1.00 78.12 84 LYS A N 1
ATOM 677 C CA . LYS A 1 84 ? -21.760 -2.605 7.837 1.00 78.12 84 LYS A CA 1
ATOM 678 C C . LYS A 1 84 ? -22.409 -3.967 7.658 1.00 78.12 84 LYS A C 1
ATOM 680 O O . LYS A 1 84 ? -23.456 -4.236 8.250 1.00 78.12 84 LYS A O 1
ATOM 685 N N . SER A 1 85 ? -21.781 -4.820 6.854 1.00 85.31 85 SER A N 1
ATOM 686 C CA . SER A 1 85 ? -22.130 -6.235 6.803 1.00 85.31 85 SER A CA 1
ATOM 687 C C . SER A 1 85 ? -21.645 -6.934 8.074 1.00 85.31 85 SER A C 1
ATOM 689 O O . SER A 1 85 ? -20.694 -6.495 8.720 1.00 85.31 85 SER A O 1
ATOM 691 N N . ARG A 1 86 ? -22.262 -8.068 8.422 1.00 84.19 86 ARG A N 1
ATOM 692 C CA . ARG A 1 86 ? -21.804 -8.915 9.534 1.00 84.19 86 ARG A CA 1
ATOM 693 C C . ARG A 1 86 ? -20.342 -9.345 9.359 1.00 84.19 86 ARG A C 1
ATOM 695 O O . ARG A 1 86 ? -19.602 -9.373 10.332 1.00 84.19 86 ARG A O 1
ATOM 702 N N . ALA A 1 87 ? -19.928 -9.606 8.118 1.00 84.69 87 ALA A N 1
ATOM 703 C CA . ALA A 1 87 ? -18.542 -9.930 7.790 1.00 84.69 87 ALA A CA 1
ATOM 704 C C . ALA A 1 87 ? -17.581 -8.766 8.095 1.00 84.69 87 ALA A C 1
ATOM 706 O O . ALA A 1 87 ? -16.493 -8.996 8.615 1.00 84.69 87 ALA A O 1
ATOM 707 N N . ASP A 1 88 ? -18.000 -7.523 7.834 1.00 82.38 88 ASP A N 1
ATOM 708 C CA . ASP A 1 88 ? -17.192 -6.333 8.129 1.00 82.38 88 ASP A CA 1
ATOM 709 C C . ASP A 1 88 ? -17.075 -6.108 9.642 1.00 82.38 88 ASP A C 1
ATOM 711 O O . ASP A 1 88 ? -16.018 -5.732 10.140 1.00 82.38 88 ASP A O 1
ATOM 715 N N . GLU A 1 89 ? -18.151 -6.360 10.394 1.00 83.56 89 GLU A N 1
ATOM 716 C CA . GLU A 1 89 ? -18.138 -6.300 11.861 1.00 83.56 89 GLU A CA 1
ATOM 717 C C . GLU A 1 89 ? -17.201 -7.351 12.472 1.00 83.56 89 GLU A C 1
ATOM 719 O O . GLU A 1 89 ? -16.434 -7.028 13.380 1.00 83.56 89 GLU A O 1
ATOM 724 N N . ASP A 1 90 ? -17.208 -8.581 11.955 1.00 86.44 90 ASP A N 1
ATOM 725 C CA . ASP A 1 90 ? -16.320 -9.643 12.435 1.00 86.44 90 ASP A CA 1
ATOM 726 C C . ASP A 1 90 ? -14.847 -9.362 12.074 1.00 86.44 90 ASP A C 1
ATOM 728 O O . ASP A 1 90 ? -13.968 -9.546 12.917 1.00 86.44 90 ASP A O 1
ATOM 732 N N . ALA A 1 91 ? -14.567 -8.815 10.885 1.00 85.56 91 ALA A N 1
ATOM 733 C CA . ALA A 1 91 ? -13.219 -8.392 10.494 1.00 85.56 91 ALA A CA 1
ATOM 734 C C . ALA A 1 91 ? -12.689 -7.236 11.363 1.00 85.56 91 ALA A C 1
ATOM 736 O O . ALA A 1 91 ? -11.542 -7.257 11.811 1.00 85.56 91 ALA A O 1
ATOM 737 N N . LEU A 1 92 ? -13.533 -6.239 11.656 1.00 83.62 92 LEU A N 1
ATOM 738 C CA . LEU A 1 92 ? -13.172 -5.132 12.544 1.00 83.62 92 LEU A CA 1
ATOM 739 C C . LEU A 1 92 ? -12.957 -5.597 13.988 1.00 83.62 92 LEU A C 1
ATOM 741 O O . LEU A 1 92 ? -12.102 -5.040 14.678 1.00 83.62 92 LEU A O 1
ATOM 745 N N . ARG A 1 93 ? -13.718 -6.596 14.456 1.00 84.44 93 ARG A N 1
ATOM 746 C CA . ARG A 1 93 ? -13.507 -7.210 15.773 1.00 84.44 93 ARG A CA 1
ATOM 747 C C . ARG A 1 93 ? -12.158 -7.925 15.827 1.00 84.44 93 ARG A C 1
ATOM 749 O O . ARG A 1 93 ? -11.383 -7.635 16.731 1.00 84.44 93 ARG A O 1
ATOM 756 N N . ALA A 1 94 ? -11.846 -8.754 14.832 1.00 86.56 94 ALA A N 1
ATOM 757 C CA . ALA A 1 94 ? -10.571 -9.468 14.754 1.00 86.56 94 ALA A CA 1
ATOM 758 C C . ALA A 1 94 ? -9.367 -8.509 14.739 1.00 86.56 94 ALA A C 1
ATOM 760 O O . ALA A 1 94 ? -8.437 -8.671 15.524 1.00 86.56 94 ALA A O 1
ATOM 761 N N . ALA A 1 95 ? -9.428 -7.446 13.930 1.00 85.69 95 ALA A N 1
ATOM 762 C CA . ALA A 1 95 ? -8.372 -6.435 13.882 1.00 85.69 95 ALA A CA 1
ATOM 763 C C . ALA A 1 95 ? -8.194 -5.699 15.225 1.00 85.69 95 ALA A C 1
ATOM 765 O O . ALA A 1 95 ? -7.077 -5.385 15.631 1.00 85.69 95 ALA A O 1
ATOM 766 N N . ARG A 1 96 ? -9.288 -5.417 15.948 1.00 82.75 96 ARG A N 1
ATOM 767 C CA . ARG A 1 96 ? -9.214 -4.810 17.289 1.00 82.75 96 ARG A CA 1
ATOM 768 C C . ARG A 1 96 ? -8.610 -5.756 18.316 1.00 82.75 96 ARG A C 1
ATOM 770 O O . ARG A 1 96 ? -7.815 -5.308 19.136 1.00 82.75 96 ARG A O 1
ATOM 777 N N . GLU A 1 97 ? -8.991 -7.029 18.280 1.00 85.31 97 GLU A N 1
ATOM 778 C CA . GLU A 1 97 ? -8.444 -8.060 19.163 1.00 85.31 97 GLU A CA 1
ATOM 779 C C . GLU A 1 97 ? -6.935 -8.220 18.939 1.00 85.31 97 GLU A C 1
ATOM 781 O O . GLU A 1 97 ? -6.181 -8.198 19.909 1.00 85.31 97 GLU A O 1
ATOM 786 N N . GLU A 1 98 ? -6.477 -8.237 17.687 1.00 83.88 98 GLU A N 1
ATOM 787 C CA . GLU A 1 98 ? -5.054 -8.275 17.327 1.00 83.88 98 GLU A CA 1
ATOM 788 C C . GLU A 1 98 ? -4.280 -7.059 17.858 1.00 83.88 98 GLU A C 1
ATOM 790 O O . GLU A 1 98 ? -3.264 -7.210 18.540 1.00 83.88 98 GLU A O 1
ATOM 795 N N . ILE A 1 99 ? -4.788 -5.843 17.625 1.00 83.88 99 ILE A N 1
ATOM 796 C CA . ILE A 1 99 ? -4.162 -4.613 18.135 1.00 83.88 99 ILE A CA 1
ATOM 797 C C . ILE A 1 99 ? -4.132 -4.621 19.667 1.00 83.88 99 ILE A C 1
ATOM 799 O O . ILE A 1 99 ? -3.133 -4.221 20.268 1.00 83.88 99 ILE A O 1
ATOM 803 N N . SER A 1 100 ? -5.202 -5.084 20.318 1.00 81.00 100 SER A N 1
ATOM 804 C CA . SER A 1 100 ? -5.259 -5.173 21.780 1.00 81.00 100 SER A CA 1
ATOM 805 C C . SER A 1 100 ? -4.257 -6.196 22.325 1.00 81.00 100 SER A C 1
ATOM 807 O O . SER A 1 100 ? -3.553 -5.901 23.289 1.00 81.00 100 SER A O 1
ATOM 809 N N . ALA A 1 101 ? -4.112 -7.347 21.666 1.00 84.25 101 ALA A N 1
ATOM 810 C CA . ALA A 1 101 ? -3.133 -8.368 22.010 1.00 84.25 101 ALA A CA 1
ATOM 811 C C . ALA A 1 101 ? -1.701 -7.832 21.896 1.00 84.25 101 ALA A C 1
ATOM 813 O O . ALA A 1 101 ? -0.918 -7.975 22.836 1.00 84.25 101 ALA A O 1
ATOM 814 N N . ALA A 1 102 ? -1.394 -7.123 20.806 1.00 81.38 102 ALA A N 1
ATOM 815 C CA . ALA A 1 102 ? -0.095 -6.489 20.589 1.00 81.38 102 ALA A CA 1
ATOM 816 C C . ALA A 1 102 ? 0.193 -5.352 21.587 1.00 81.38 102 ALA A C 1
ATOM 818 O O . ALA A 1 102 ? 1.323 -5.189 22.036 1.00 81.38 102 ALA A O 1
ATOM 819 N N . THR A 1 103 ? -0.822 -4.566 21.953 1.00 82.56 103 THR A N 1
ATOM 820 C CA . THR A 1 103 ? -0.655 -3.412 22.854 1.00 82.56 103 THR A CA 1
ATOM 821 C C . THR A 1 103 ? -0.483 -3.840 24.310 1.00 82.56 103 THR A C 1
ATOM 823 O O . THR A 1 103 ? 0.302 -3.241 25.042 1.00 82.56 103 THR A O 1
ATOM 826 N N . TYR A 1 104 ? -1.210 -4.872 24.742 1.00 78.50 104 TYR A N 1
ATOM 827 C CA . TYR A 1 104 ? -1.217 -5.328 26.134 1.00 78.50 104 TYR A CA 1
ATOM 828 C C . TYR A 1 104 ? -0.398 -6.605 26.368 1.00 78.50 104 TYR A C 1
ATOM 830 O O . TYR A 1 104 ? -0.479 -7.169 27.456 1.00 78.50 104 TYR A O 1
ATOM 838 N N . ASN A 1 105 ? 0.384 -7.063 25.377 1.00 72.88 105 ASN A N 1
ATOM 839 C CA . ASN A 1 105 ? 1.107 -8.344 25.406 1.00 72.88 105 ASN A CA 1
ATOM 840 C C . ASN A 1 105 ? 0.219 -9.508 25.880 1.00 72.88 105 ASN A C 1
ATOM 842 O O . ASN A 1 105 ? 0.646 -10.378 26.639 1.00 72.88 105 ASN A O 1
ATOM 846 N N . ARG A 1 106 ? -1.051 -9.501 25.465 1.00 69.81 106 ARG A N 1
ATOM 847 C CA . ARG A 1 106 ? -1.990 -10.581 25.762 1.00 69.81 106 ARG A CA 1
ATOM 848 C C . ARG A 1 106 ? -1.794 -11.635 24.688 1.00 69.81 106 ARG A C 1
ATOM 850 O O . ARG A 1 106 ? -1.947 -11.322 23.512 1.00 69.81 106 ARG A O 1
ATOM 857 N N . GLU A 1 107 ? -1.458 -12.863 25.077 1.00 57.72 107 GLU A N 1
ATOM 858 C CA . GLU A 1 107 ? -1.380 -13.977 24.132 1.00 57.72 107 GLU A CA 1
ATOM 859 C C . GLU A 1 107 ? -2.719 -14.086 23.394 1.00 57.72 107 GLU A C 1
ATOM 861 O O . GLU A 1 107 ? -3.762 -14.363 23.996 1.00 57.72 107 GLU A O 1
ATOM 866 N N . ALA A 1 108 ? -2.703 -13.786 22.092 1.00 59.66 108 ALA A N 1
ATOM 867 C CA . ALA A 1 108 ? -3.862 -13.993 21.243 1.00 59.66 108 ALA A CA 1
ATOM 868 C C . ALA A 1 108 ? -4.228 -15.480 21.334 1.00 59.66 108 ALA A C 1
ATOM 870 O O . ALA A 1 108 ? -3.320 -16.317 21.258 1.00 59.66 108 ALA A O 1
ATOM 871 N N . PRO A 1 109 ? -5.511 -15.842 21.522 1.00 59.28 109 PRO A N 1
ATOM 872 C CA . PRO A 1 109 ? -5.900 -17.240 21.542 1.00 59.28 109 PRO A CA 1
ATOM 873 C C . PRO A 1 109 ? -5.490 -17.848 20.205 1.00 59.28 109 PRO A C 1
ATOM 875 O O . PRO A 1 109 ? -6.087 -17.563 19.167 1.00 59.28 109 PRO A O 1
ATOM 878 N N . SER A 1 110 ? -4.419 -18.646 20.234 1.00 53.03 110 SER A N 1
ATOM 879 C CA . SER A 1 110 ? -3.976 -19.406 19.078 1.00 53.03 110 SER A CA 1
ATOM 880 C C . SER A 1 110 ? -5.181 -20.186 18.579 1.00 53.03 110 SER A C 1
ATOM 882 O O . SER A 1 110 ? -5.863 -20.876 19.340 1.00 53.03 110 SER A O 1
ATOM 884 N N . GLN A 1 111 ? -5.511 -19.976 17.311 1.00 53.75 111 GLN A N 1
ATOM 885 C CA . GLN A 1 111 ? -6.602 -20.656 16.644 1.00 53.75 111 GLN A CA 1
ATOM 886 C C . GLN A 1 111 ? -6.304 -22.150 16.776 1.00 53.75 111 GLN A C 1
ATOM 888 O O . GLN A 1 111 ? -5.398 -22.656 16.116 1.00 53.75 111 GLN A O 1
ATOM 893 N N . VAL A 1 112 ? -6.977 -22.824 17.716 1.00 44.75 112 VAL A N 1
ATOM 894 C CA . VAL A 1 112 ? -6.739 -24.233 18.033 1.00 44.75 112 VAL A CA 1
ATOM 895 C C . VAL A 1 112 ? -6.934 -25.001 16.738 1.00 44.75 112 VAL A C 1
ATOM 897 O O . VAL A 1 112 ? -8.056 -25.160 16.250 1.00 44.75 112 VAL A O 1
ATOM 900 N N . GLY A 1 113 ? -5.812 -25.400 16.141 1.00 47.22 113 GLY A N 1
ATOM 901 C CA . GLY A 1 113 ? -5.778 -26.161 14.911 1.00 47.22 113 GLY A CA 1
ATOM 902 C C . GLY A 1 113 ? -6.616 -27.407 15.121 1.00 47.22 113 GLY A C 1
ATOM 903 O O . GLY A 1 113 ? -6.321 -28.223 15.992 1.00 47.22 113 GLY A O 1
ATOM 904 N N . SER A 1 114 ? -7.696 -27.523 14.350 1.00 46.22 114 SER A N 1
ATOM 905 C CA . SER A 1 114 ? -8.519 -28.723 14.320 1.00 46.22 114 SER A CA 1
ATOM 906 C C . SER A 1 114 ? -7.604 -29.906 14.011 1.00 46.22 114 SER A C 1
ATOM 908 O O . SER A 1 114 ? -7.056 -30.001 12.913 1.00 46.22 114 SER A O 1
ATOM 910 N N . SER A 1 115 ? -7.414 -30.784 14.993 1.00 52.53 115 SER A N 1
ATOM 911 C CA . SER A 1 115 ? -6.670 -32.032 14.881 1.00 52.53 115 SER A CA 1
ATOM 912 C C . SER A 1 115 ? -7.415 -32.987 13.947 1.00 52.53 115 SER A C 1
ATOM 914 O O . SER A 1 115 ? -8.107 -33.912 14.365 1.00 52.53 115 SER A O 1
ATOM 916 N N . ARG A 1 116 ? -7.312 -32.747 12.640 1.00 56.28 116 ARG A N 1
ATOM 917 C CA . ARG A 1 116 ? -7.775 -33.680 11.613 1.00 56.28 116 ARG A CA 1
ATOM 918 C C . ARG A 1 116 ? -6.586 -34.512 11.164 1.00 56.28 116 ARG A C 1
ATOM 920 O O . ARG A 1 116 ? -5.517 -33.983 10.877 1.00 56.28 116 ARG A O 1
ATOM 927 N N . GLY A 1 117 ? -6.788 -35.826 11.227 1.00 57.53 117 GLY A N 1
ATOM 928 C CA . GLY A 1 117 ? -5.764 -36.858 11.155 1.00 57.53 117 GLY A CA 1
ATOM 929 C C . GLY A 1 117 ? -4.793 -36.724 9.987 1.00 57.53 117 GLY A C 1
ATOM 930 O O . GLY A 1 117 ? -5.092 -36.133 8.956 1.00 57.53 117 GLY A O 1
ATOM 931 N N . ARG A 1 118 ? -3.615 -37.318 10.188 1.00 58.75 118 ARG A N 1
ATOM 932 C CA . ARG A 1 118 ? -2.500 -37.424 9.243 1.00 58.75 118 ARG A CA 1
ATOM 933 C C . ARG A 1 118 ? -3.002 -37.807 7.838 1.00 58.75 118 ARG A C 1
ATOM 935 O O . ARG A 1 118 ? -3.247 -38.979 7.569 1.00 58.75 118 ARG A O 1
ATOM 942 N N . VAL A 1 119 ? -3.150 -36.821 6.953 1.00 57.84 119 VAL A N 1
ATOM 943 C CA . VAL A 1 119 ? -3.487 -37.035 5.539 1.00 57.84 119 VAL A CA 1
ATOM 944 C C . VAL A 1 119 ? -2.213 -37.473 4.826 1.00 57.84 119 VAL A C 1
ATOM 946 O O . VAL A 1 119 ? -1.277 -36.694 4.672 1.00 57.84 119 VAL A O 1
ATOM 949 N N . GLN A 1 120 ? -2.150 -38.744 4.439 1.00 56.31 120 GLN A N 1
ATOM 950 C CA . GLN A 1 120 ? -1.052 -39.291 3.651 1.00 56.31 120 GLN A CA 1
ATOM 951 C C . GLN A 1 120 ? -1.417 -39.159 2.165 1.00 56.31 120 GLN A C 1
ATOM 953 O O . GLN A 1 120 ? -2.158 -39.971 1.620 1.00 56.31 120 GLN A O 1
ATOM 958 N N . GLY A 1 121 ? -0.949 -38.076 1.539 1.00 71.12 121 GLY A N 1
ATOM 959 C CA . GLY A 1 121 ? -1.130 -37.746 0.120 1.00 71.12 121 GLY A CA 1
ATOM 960 C C . GLY A 1 121 ? -0.769 -36.276 -0.154 1.00 71.12 121 GLY A C 1
ATOM 961 O O . GLY A 1 121 ? -0.701 -35.508 0.805 1.00 71.12 121 GLY A O 1
ATOM 962 N N . PRO A 1 122 ? -0.518 -35.857 -1.413 1.00 74.31 122 PRO A N 1
ATOM 963 C CA . PRO A 1 122 ? -0.277 -34.452 -1.741 1.00 74.31 122 PRO A CA 1
ATOM 964 C C . PRO A 1 122 ? -1.473 -33.606 -1.297 1.00 74.31 122 PRO A C 1
ATOM 966 O O . PRO A 1 122 ? -2.577 -33.737 -1.827 1.00 74.31 122 PRO A O 1
ATOM 969 N N . THR A 1 123 ? -1.274 -32.783 -0.272 1.00 75.25 123 THR A N 1
ATOM 970 C CA . THR A 1 123 ? -2.324 -31.929 0.274 1.00 75.25 123 THR A CA 1
ATOM 971 C C . THR A 1 123 ? -2.512 -30.713 -0.621 1.00 75.25 123 THR A C 1
ATOM 973 O O . THR A 1 123 ? -1.541 -30.146 -1.122 1.00 75.25 123 THR A O 1
ATOM 976 N N . LEU A 1 124 ? -3.763 -30.285 -0.801 1.00 78.31 124 LEU A N 1
ATOM 977 C CA . LEU A 1 124 ? -4.041 -28.959 -1.347 1.00 78.31 124 LEU A CA 1
ATOM 978 C C . LEU A 1 124 ? -3.329 -27.913 -0.465 1.00 78.31 124 LEU A C 1
ATOM 980 O O . LEU A 1 124 ? -3.368 -28.068 0.760 1.00 78.31 124 LEU A O 1
ATOM 984 N N . PRO A 1 125 ? -2.675 -26.890 -1.052 1.00 83.38 125 PRO A N 1
ATOM 985 C CA . PRO A 1 125 ? -2.022 -25.839 -0.281 1.00 83.38 125 PRO A CA 1
ATOM 986 C C . PRO A 1 125 ? -2.997 -25.239 0.729 1.00 83.38 125 PRO A C 1
ATOM 988 O O . PRO A 1 125 ? -4.169 -25.011 0.405 1.00 83.38 125 PRO A O 1
ATOM 991 N N . SER A 1 126 ? -2.521 -25.000 1.950 1.00 86.81 126 SER A N 1
ATOM 992 C CA . SER A 1 126 ? -3.331 -24.361 2.985 1.00 86.81 126 SER A CA 1
ATOM 993 C C . SER A 1 126 ? -3.821 -22.991 2.503 1.00 86.81 126 SER A C 1
ATOM 995 O O . SER A 1 126 ? -3.209 -22.359 1.642 1.00 86.81 126 SER A O 1
ATOM 997 N N . ALA A 1 127 ? -4.913 -22.484 3.077 1.00 83.81 127 ALA A N 1
ATOM 998 C CA . ALA A 1 127 ? -5.357 -21.115 2.810 1.00 83.81 127 ALA A CA 1
ATOM 999 C C . ALA A 1 127 ? -4.247 -20.087 3.115 1.00 83.81 127 ALA A C 1
ATOM 1001 O O . ALA A 1 127 ? -4.116 -19.100 2.392 1.00 83.81 127 ALA A O 1
ATOM 1002 N N . SER A 1 128 ? -3.411 -20.369 4.123 1.00 87.12 128 SER A N 1
ATOM 1003 C CA . SER A 1 128 ? -2.186 -19.612 4.414 1.00 87.12 128 SER A CA 1
ATOM 1004 C C . SER A 1 128 ? -1.173 -19.686 3.272 1.00 87.12 128 SER A C 1
ATOM 1006 O O . SER A 1 128 ? -0.616 -18.670 2.872 1.00 87.12 128 SER A O 1
ATOM 1008 N N . ASP A 1 129 ? -0.978 -20.869 2.694 1.00 89.81 129 ASP A N 1
ATOM 1009 C CA . ASP A 1 129 ? 0.001 -21.099 1.628 1.00 89.81 129 ASP A CA 1
ATOM 1010 C C . ASP A 1 129 ? -0.455 -20.459 0.313 1.00 89.81 129 ASP A C 1
ATOM 1012 O O . ASP A 1 129 ? 0.359 -19.953 -0.457 1.00 89.81 129 ASP A O 1
ATOM 1016 N N . LEU A 1 130 ? -1.768 -20.427 0.058 1.00 85.94 130 LEU A N 1
ATOM 1017 C CA . LEU A 1 130 ? -2.348 -19.706 -1.074 1.00 85.94 130 LEU A CA 1
ATOM 1018 C C . LEU A 1 130 ? -2.202 -18.188 -0.928 1.00 85.94 130 LEU A C 1
ATOM 1020 O O . LEU A 1 130 ? -1.979 -17.511 -1.932 1.00 85.94 130 LEU A O 1
ATOM 1024 N N . ALA A 1 131 ? -2.332 -17.651 0.288 1.00 89.25 131 ALA A N 1
ATOM 1025 C CA . ALA A 1 131 ? -2.088 -16.235 0.554 1.00 89.25 131 ALA A CA 1
ATOM 1026 C C . ALA A 1 131 ? -0.610 -15.891 0.321 1.00 89.25 131 ALA A C 1
ATOM 1028 O O . ALA A 1 131 ? -0.313 -15.027 -0.504 1.00 89.25 131 ALA A O 1
ATOM 1029 N N . LEU A 1 132 ? 0.303 -16.670 0.907 1.00 90.94 132 LEU A N 1
ATOM 1030 C CA . LEU A 1 132 ? 1.745 -16.506 0.722 1.00 90.94 132 LEU A CA 1
ATOM 1031 C C . LEU A 1 132 ? 2.160 -16.643 -0.752 1.00 90.94 132 LEU A C 1
ATOM 1033 O O . LEU A 1 132 ? 2.964 -15.868 -1.258 1.00 90.94 132 LEU A O 1
ATOM 1037 N N . SER A 1 133 ? 1.574 -17.590 -1.490 1.00 90.00 133 SER A N 1
ATOM 1038 C CA . SER A 1 133 ? 1.844 -17.748 -2.923 1.00 90.00 133 SER A CA 1
ATOM 1039 C C . SER A 1 133 ? 1.387 -16.541 -3.745 1.00 90.00 133 SER A C 1
ATOM 1041 O O . SER A 1 133 ? 2.049 -16.203 -4.727 1.00 90.00 133 SER A O 1
ATOM 1043 N N . ARG A 1 134 ? 0.272 -15.896 -3.378 1.00 90.06 134 ARG A N 1
ATOM 1044 C CA . ARG A 1 134 ? -0.212 -14.682 -4.053 1.00 90.06 134 ARG A CA 1
ATOM 1045 C C . ARG A 1 134 ? 0.676 -13.482 -3.756 1.00 90.06 134 ARG A C 1
ATOM 1047 O O . ARG A 1 134 ? 0.959 -12.718 -4.674 1.00 90.06 134 ARG A O 1
ATOM 1054 N N . GLU A 1 135 ? 1.115 -13.340 -2.511 1.00 90.94 135 GLU A N 1
ATOM 1055 C CA . GLU A 1 135 ? 2.033 -12.281 -2.086 1.00 90.94 135 GLU A CA 1
ATOM 1056 C C . GLU A 1 135 ? 3.384 -12.427 -2.790 1.00 90.94 135 GLU A C 1
ATOM 1058 O O . GLU A 1 135 ? 3.803 -11.510 -3.492 1.00 90.94 135 GLU A O 1
ATOM 1063 N N . ASN A 1 136 ? 3.976 -13.624 -2.760 1.00 93.00 136 ASN A N 1
ATOM 1064 C CA . ASN A 1 136 ? 5.229 -13.917 -3.459 1.00 93.00 136 ASN A CA 1
ATOM 1065 C C . ASN A 1 136 ? 5.124 -13.674 -4.970 1.00 93.00 136 ASN A C 1
ATOM 1067 O O . ASN A 1 136 ? 6.047 -13.140 -5.579 1.00 93.00 136 ASN A O 1
ATOM 1071 N N . ALA A 1 137 ? 4.005 -14.047 -5.601 1.00 92.50 137 ALA A N 1
ATOM 1072 C CA . ALA A 1 137 ? 3.797 -13.772 -7.021 1.00 92.50 137 ALA A CA 1
ATOM 1073 C C . ALA A 1 137 ? 3.711 -12.262 -7.295 1.00 92.50 137 ALA A C 1
ATOM 1075 O O . ALA A 1 137 ? 4.288 -11.781 -8.266 1.00 92.50 137 ALA A O 1
ATOM 1076 N N . ALA A 1 138 ? 3.029 -11.499 -6.439 1.00 92.31 138 ALA A N 1
ATOM 1077 C CA . ALA A 1 138 ? 2.953 -10.049 -6.575 1.00 92.31 138 ALA A CA 1
ATOM 1078 C C . ALA A 1 138 ? 4.328 -9.382 -6.396 1.00 92.31 138 ALA A C 1
ATOM 1080 O O . ALA A 1 138 ? 4.676 -8.496 -7.179 1.00 92.31 138 ALA A O 1
ATOM 1081 N N . GLU A 1 139 ? 5.123 -9.831 -5.425 1.00 89.31 139 GLU A N 1
ATOM 1082 C CA . GLU A 1 139 ? 6.494 -9.359 -5.207 1.00 89.31 139 GLU A CA 1
ATOM 1083 C C . GLU A 1 139 ? 7.395 -9.685 -6.401 1.00 89.31 139 GLU A C 1
ATOM 1085 O O . GLU A 1 139 ? 8.020 -8.782 -6.957 1.00 89.31 139 GLU A O 1
ATOM 1090 N N . GLN A 1 140 ? 7.372 -10.927 -6.891 1.00 91.56 140 GLN A N 1
ATOM 1091 C CA . GLN A 1 140 ? 8.123 -11.334 -8.083 1.00 91.56 140 GLN A CA 1
ATOM 1092 C C . GLN A 1 140 ? 7.767 -10.485 -9.303 1.00 91.56 140 GLN A C 1
ATOM 1094 O O . GLN A 1 140 ? 8.647 -10.068 -10.053 1.00 91.56 140 GLN A O 1
ATOM 1099 N N . TRP A 1 141 ? 6.486 -10.170 -9.500 1.00 82.56 141 TRP A N 1
ATOM 1100 C CA . TRP A 1 141 ? 6.056 -9.323 -10.611 1.00 82.56 141 TRP A CA 1
ATOM 1101 C C . TRP A 1 141 ? 6.593 -7.894 -10.486 1.00 82.56 141 TRP A C 1
ATOM 1103 O O . TRP A 1 141 ? 7.005 -7.300 -11.487 1.00 82.56 141 TRP A O 1
ATOM 1113 N N . GLN A 1 142 ? 6.616 -7.335 -9.274 1.00 85.81 142 GLN A N 1
ATOM 1114 C CA . GLN A 1 142 ? 7.192 -6.012 -9.026 1.00 85.81 142 GLN A CA 1
ATOM 1115 C C . GLN A 1 142 ? 8.705 -6.007 -9.246 1.00 85.81 142 GLN A C 1
ATOM 1117 O O . GLN A 1 142 ? 9.233 -5.102 -9.905 1.00 85.81 142 GLN A O 1
ATOM 1122 N N . GLU A 1 143 ? 9.396 -7.027 -8.743 1.00 89.25 143 GLU A N 1
ATOM 1123 C CA . GLU A 1 143 ? 10.827 -7.209 -8.944 1.00 89.25 143 GLU A CA 1
ATOM 1124 C C . GLU A 1 143 ? 11.145 -7.325 -10.430 1.00 89.25 143 GLU A C 1
ATOM 1126 O O . GLU A 1 143 ? 11.920 -6.514 -10.941 1.00 89.25 143 GLU A O 1
ATOM 1131 N N . GLU A 1 144 ? 10.489 -8.238 -11.148 1.00 89.56 144 GLU A N 1
ATOM 1132 C CA . GLU A 1 144 ? 10.636 -8.412 -12.591 1.00 89.56 144 GLU A CA 1
ATOM 1133 C C . GLU A 1 144 ? 10.415 -7.108 -13.350 1.00 89.56 144 GLU A C 1
ATOM 1135 O O . GLU A 1 144 ? 11.187 -6.779 -14.250 1.00 89.56 144 GLU A O 1
ATOM 1140 N N . TYR A 1 145 ? 9.376 -6.348 -13.004 1.00 89.12 145 TYR A N 1
ATOM 1141 C CA . TYR A 1 145 ? 9.090 -5.076 -13.658 1.00 89.12 145 TYR A CA 1
ATOM 1142 C C . TYR A 1 145 ? 10.198 -4.046 -13.403 1.00 89.12 145 TYR A C 1
ATOM 1144 O O . TYR A 1 145 ? 10.626 -3.331 -14.316 1.00 89.12 145 TYR A O 1
ATOM 1152 N N . SER A 1 146 ? 10.718 -3.997 -12.175 1.00 89.69 146 SER A N 1
ATOM 1153 C CA . SER A 1 146 ? 11.840 -3.130 -11.819 1.00 89.69 146 SER A CA 1
ATOM 1154 C C . SER A 1 146 ? 13.134 -3.540 -12.538 1.00 89.69 146 SER A C 1
ATOM 1156 O O . SER A 1 146 ? 13.865 -2.674 -13.026 1.00 89.69 146 SER A O 1
ATOM 1158 N N . TYR A 1 147 ? 13.394 -4.845 -12.662 1.00 89.56 147 TYR A N 1
ATOM 1159 C CA . TYR A 1 147 ? 14.548 -5.401 -13.361 1.00 89.56 147 TYR A CA 1
ATOM 1160 C C . TYR A 1 147 ? 14.455 -5.166 -14.865 1.00 89.56 147 TYR A C 1
ATOM 1162 O O . TYR A 1 147 ? 15.436 -4.717 -15.454 1.00 89.56 147 TYR A O 1
ATOM 1170 N N . LYS A 1 148 ? 13.278 -5.367 -15.470 1.00 91.25 148 LYS A N 1
ATOM 1171 C CA . LYS A 1 148 ? 13.005 -5.051 -16.881 1.00 91.25 148 LYS A CA 1
ATOM 1172 C C . LYS A 1 148 ? 13.279 -3.576 -17.161 1.00 91.25 148 LYS A C 1
ATOM 1174 O O . LYS A 1 148 ? 14.125 -3.267 -17.989 1.00 91.25 148 LYS A O 1
ATOM 1179 N N . ARG A 1 149 ? 12.730 -2.657 -16.355 1.00 89.12 149 ARG A N 1
ATOM 1180 C CA . ARG A 1 149 ? 13.006 -1.214 -16.494 1.00 89.12 149 ARG A CA 1
ATOM 1181 C C . ARG A 1 149 ? 14.498 -0.877 -16.371 1.00 89.12 149 ARG A C 1
ATOM 1183 O O . ARG A 1 149 ? 14.994 -0.014 -17.094 1.00 89.12 149 ARG A O 1
ATOM 1190 N N . LYS A 1 150 ? 15.221 -1.508 -15.437 1.00 91.19 150 LYS A N 1
ATOM 1191 C CA . LYS A 1 150 ? 16.673 -1.301 -15.274 1.00 91.19 150 LYS A CA 1
ATOM 1192 C C . LYS A 1 150 ? 17.450 -1.823 -16.481 1.00 91.19 150 LYS A C 1
ATOM 1194 O O . LYS A 1 150 ? 18.360 -1.133 -16.935 1.00 91.19 150 LYS A O 1
ATOM 1199 N N . ARG A 1 151 ? 17.076 -2.995 -17.000 1.00 91.75 151 ARG A N 1
ATOM 1200 C CA . ARG A 1 151 ? 17.675 -3.601 -18.191 1.00 91.75 151 ARG A CA 1
ATOM 1201 C C . ARG A 1 151 ? 17.447 -2.724 -19.416 1.00 91.75 151 ARG A C 1
ATOM 1203 O O . ARG A 1 151 ? 18.417 -2.345 -20.054 1.00 91.75 151 ARG A O 1
ATOM 1210 N N . ASP A 1 152 ? 16.209 -2.318 -19.667 1.00 87.88 152 ASP A N 1
ATOM 1211 C CA . ASP A 1 152 ? 15.856 -1.482 -20.816 1.00 87.88 152 ASP A CA 1
ATOM 1212 C C . ASP A 1 152 ? 16.581 -0.133 -20.758 1.00 87.88 152 ASP A C 1
ATOM 1214 O O . ASP A 1 152 ? 17.059 0.376 -21.767 1.00 87.88 152 ASP A O 1
ATOM 1218 N N . LYS A 1 153 ? 16.730 0.440 -19.555 1.00 89.50 153 LYS A N 1
ATOM 1219 C CA . LYS A 1 153 ? 17.502 1.671 -19.347 1.00 89.50 153 LYS A CA 1
ATOM 1220 C C . LYS A 1 153 ? 18.994 1.477 -19.624 1.00 89.50 153 LYS A C 1
ATOM 1222 O O . LYS A 1 153 ? 19.629 2.397 -20.139 1.00 89.50 153 LYS A O 1
ATOM 1227 N N . LEU A 1 154 ? 19.555 0.329 -19.249 1.00 88.69 154 LEU A N 1
ATOM 1228 C CA . LEU A 1 154 ? 20.951 -0.002 -19.521 1.00 88.69 154 LEU A CA 1
ATOM 1229 C C . LEU A 1 154 ? 21.173 -0.214 -21.019 1.00 88.69 154 LEU A C 1
ATOM 1231 O O . LEU A 1 154 ? 22.065 0.408 -21.574 1.00 88.69 154 LEU A O 1
ATOM 1235 N N . GLU A 1 155 ? 20.316 -0.994 -21.672 1.00 87.69 155 GLU A N 1
ATOM 1236 C CA . GLU A 1 155 ? 20.385 -1.276 -23.107 1.00 87.69 155 GLU A CA 1
ATOM 1237 C C . GLU A 1 155 ? 20.161 -0.007 -23.943 1.00 87.69 155 GLU A C 1
ATOM 1239 O O . GLU A 1 155 ? 20.833 0.221 -24.942 1.00 87.69 155 GLU A O 1
ATOM 1244 N N . ALA A 1 156 ? 19.259 0.884 -23.519 1.00 85.81 156 ALA A N 1
ATOM 1245 C CA . ALA A 1 156 ? 19.098 2.192 -24.148 1.00 85.81 156 ALA A CA 1
ATOM 1246 C C . ALA A 1 156 ? 20.344 3.069 -23.977 1.00 85.81 156 ALA A C 1
ATOM 1248 O O . ALA A 1 156 ? 20.719 3.778 -24.905 1.00 85.81 156 ALA A O 1
ATOM 1249 N N . LYS A 1 157 ? 20.993 3.022 -22.808 1.00 82.12 157 LYS A N 1
ATOM 1250 C CA . LYS A 1 157 ? 22.248 3.741 -22.576 1.00 82.12 157 LYS A CA 1
ATOM 1251 C C . LYS A 1 157 ? 23.374 3.171 -23.443 1.00 82.12 157 LYS A C 1
ATOM 1253 O O . LYS A 1 157 ? 24.092 3.954 -24.048 1.00 82.12 157 LYS A O 1
ATOM 1258 N N . GLU A 1 158 ? 23.494 1.851 -23.512 1.00 81.50 158 GLU A N 1
ATOM 1259 C CA . GLU A 1 158 ? 24.482 1.138 -24.324 1.00 81.50 158 GLU A CA 1
ATOM 1260 C C . GLU A 1 158 ? 24.287 1.430 -25.814 1.00 81.50 158 GLU A C 1
ATOM 1262 O O . GLU A 1 158 ? 25.228 1.847 -26.471 1.00 81.50 158 GLU A O 1
ATOM 1267 N N . ARG A 1 159 ? 23.051 1.362 -26.321 1.00 82.69 159 ARG A N 1
ATOM 1268 C CA . ARG A 1 159 ? 22.713 1.734 -27.704 1.00 82.69 159 ARG A CA 1
ATOM 1269 C C . ARG A 1 159 ? 23.068 3.187 -28.026 1.00 82.69 159 ARG A C 1
ATOM 1271 O O . ARG A 1 159 ? 23.513 3.493 -29.127 1.00 82.69 159 ARG A O 1
ATOM 1278 N N . VAL A 1 160 ? 22.848 4.100 -27.079 1.00 76.56 160 VAL A N 1
ATOM 1279 C CA . VAL A 1 160 ? 23.229 5.512 -27.241 1.00 76.56 160 VAL A CA 1
ATOM 1280 C C . VAL A 1 160 ? 24.749 5.668 -27.244 1.00 76.56 160 VAL A C 1
ATOM 1282 O O . VAL A 1 160 ? 25.268 6.441 -28.037 1.00 76.56 160 VAL A O 1
ATOM 1285 N N . GLU A 1 161 ? 25.466 4.937 -26.396 1.00 73.81 161 GLU A N 1
ATOM 1286 C CA . GLU A 1 161 ? 26.932 4.943 -26.336 1.00 73.81 161 GLU A CA 1
ATOM 1287 C C . GLU A 1 161 ? 27.568 4.303 -27.584 1.00 73.81 161 GLU A C 1
ATOM 1289 O O . GLU A 1 161 ? 28.569 4.809 -28.082 1.00 73.81 161 GLU A O 1
ATOM 1294 N N . GLU A 1 162 ? 26.939 3.273 -28.155 1.00 77.06 162 GLU A N 1
ATOM 1295 C CA . GLU A 1 162 ? 27.317 2.650 -29.429 1.00 77.06 162 GLU A CA 1
ATOM 1296 C C . GLU A 1 162 ? 27.114 3.604 -30.620 1.00 77.06 162 GLU A C 1
ATOM 1298 O O . GLU A 1 162 ? 27.972 3.686 -31.496 1.00 77.06 162 GLU A O 1
ATOM 1303 N N . MET A 1 163 ? 26.014 4.370 -30.645 1.00 69.69 163 MET A N 1
ATOM 1304 C CA . MET A 1 163 ? 25.737 5.329 -31.726 1.00 69.69 163 MET A CA 1
ATOM 1305 C C . MET A 1 163 ? 26.503 6.654 -31.613 1.00 69.69 163 MET A C 1
ATOM 1307 O O . MET A 1 163 ? 26.824 7.253 -32.636 1.00 69.69 163 MET A O 1
ATOM 1311 N N . VAL A 1 164 ? 26.739 7.156 -30.397 1.00 71.25 164 VAL A N 1
ATOM 1312 C CA . VAL A 1 164 ? 27.303 8.501 -30.154 1.00 71.25 164 VAL A CA 1
ATOM 1313 C C . VAL A 1 164 ? 28.797 8.444 -29.801 1.00 71.25 164 VAL A C 1
ATOM 1315 O O . VAL A 1 164 ? 29.490 9.455 -29.894 1.00 71.25 164 VAL A O 1
ATOM 1318 N N . GLY A 1 165 ? 29.320 7.265 -29.455 1.00 64.50 165 GLY A N 1
ATOM 1319 C CA . GLY A 1 165 ? 30.681 7.076 -28.961 1.00 64.50 165 GLY A CA 1
ATOM 1320 C C . GLY A 1 165 ? 30.806 7.317 -27.448 1.00 64.50 165 GLY A C 1
ATOM 1321 O O . GLY A 1 165 ? 29.851 7.772 -26.801 1.00 64.50 165 GLY A O 1
ATOM 1322 N N . PRO A 1 166 ? 31.978 7.009 -26.851 1.00 65.00 166 PRO A N 1
ATOM 1323 C CA . PRO A 1 166 ? 32.219 7.207 -25.427 1.00 65.00 166 PRO A CA 1
ATOM 1324 C C . PRO A 1 166 ? 31.939 8.658 -25.054 1.00 65.00 166 PRO A C 1
ATOM 1326 O O . PRO A 1 166 ? 32.567 9.581 -25.568 1.00 65.00 166 PRO A O 1
ATOM 1329 N N . ARG A 1 167 ? 30.966 8.857 -24.163 1.00 59.94 167 ARG A N 1
ATOM 1330 C CA . ARG A 1 167 ? 30.566 10.186 -23.694 1.00 59.94 167 ARG A CA 1
ATOM 1331 C C . ARG A 1 167 ? 31.804 10.975 -23.262 1.00 59.94 167 ARG A C 1
ATOM 1333 O O . ARG A 1 167 ? 32.604 10.449 -22.496 1.00 59.94 167 ARG A O 1
ATOM 1340 N N . GLU A 1 168 ? 31.933 12.233 -23.680 1.00 57.62 168 GLU A N 1
ATOM 1341 C CA . GLU A 1 168 ? 33.034 13.114 -23.268 1.00 57.62 168 GLU A CA 1
ATOM 1342 C C . GLU A 1 168 ? 32.977 13.369 -21.750 1.00 57.62 168 GLU A C 1
ATOM 1344 O O . GLU A 1 168 ? 32.314 14.280 -21.243 1.00 57.62 168 GLU A O 1
ATOM 1349 N N . VAL A 1 169 ? 33.632 12.508 -20.970 1.00 51.81 169 VAL A N 1
ATOM 1350 C CA . VAL A 1 169 ? 33.671 12.621 -19.512 1.00 51.81 169 VAL A CA 1
ATOM 1351 C C . VAL A 1 169 ? 34.716 13.677 -19.140 1.00 51.81 169 VAL A C 1
ATOM 1353 O O . VAL A 1 169 ? 35.878 13.370 -18.899 1.00 51.81 169 VAL A O 1
ATOM 1356 N N . GLY A 1 170 ? 34.300 14.948 -19.114 1.00 67.19 170 GLY A N 1
ATOM 1357 C CA . GLY A 1 170 ? 35.167 16.091 -18.800 1.00 67.19 170 GLY A CA 1
ATOM 1358 C C . GLY A 1 170 ? 34.432 17.329 -18.265 1.00 67.19 170 GLY A C 1
ATOM 1359 O O . GLY A 1 170 ? 33.241 17.296 -17.938 1.00 67.19 170 GLY A O 1
ATOM 1360 N N . ARG A 1 171 ? 35.153 18.460 -18.168 1.00 65.38 171 ARG A N 1
ATOM 1361 C CA . ARG A 1 171 ? 34.612 19.772 -17.739 1.00 65.38 171 ARG A CA 1
ATOM 1362 C C . ARG A 1 171 ? 33.463 20.241 -18.640 1.00 65.38 171 ARG A C 1
ATOM 1364 O O . ARG A 1 171 ? 32.534 20.880 -18.147 1.00 65.38 171 ARG A O 1
ATOM 1371 N N . GLU A 1 172 ? 33.502 19.876 -19.917 1.00 64.75 172 GLU A N 1
ATOM 1372 C CA . GLU A 1 172 ? 32.477 20.202 -20.913 1.00 64.75 172 GLU A CA 1
ATOM 1373 C C . GLU A 1 172 ? 31.199 19.384 -20.700 1.00 64.75 172 GLU A C 1
ATOM 1375 O O . GLU A 1 172 ? 30.131 19.978 -20.555 1.00 64.75 172 GLU A O 1
ATOM 1380 N N . GLY A 1 173 ? 31.303 18.073 -20.451 1.00 68.75 173 GLY A N 1
ATOM 1381 C CA . GLY A 1 173 ? 30.160 17.244 -20.045 1.00 68.75 173 GLY A CA 1
ATOM 1382 C C . GLY A 1 173 ? 29.515 17.682 -18.718 1.00 68.75 173 GLY A C 1
ATOM 1383 O O . GLY A 1 173 ? 28.299 17.579 -18.535 1.00 68.75 173 GLY A O 1
ATOM 1384 N N . MET A 1 174 ? 30.286 18.250 -17.779 1.00 68.88 174 MET A N 1
ATOM 1385 C CA . MET A 1 174 ? 29.725 18.851 -16.557 1.00 68.88 174 MET A CA 1
ATOM 1386 C C . MET A 1 174 ? 28.979 20.168 -16.814 1.00 68.88 174 MET A C 1
ATOM 1388 O O . MET A 1 174 ? 27.976 20.447 -16.145 1.00 68.88 174 MET A O 1
ATOM 1392 N N . LEU A 1 175 ? 29.446 20.986 -17.760 1.00 72.88 175 LEU A N 1
ATOM 1393 C CA . LEU A 1 175 ? 28.770 22.222 -18.158 1.00 72.88 175 LEU A CA 1
ATOM 1394 C C . LEU A 1 175 ? 27.512 21.935 -18.979 1.00 72.88 175 LEU A C 1
ATOM 1396 O O . LEU A 1 175 ? 26.490 22.581 -18.746 1.00 72.88 175 LEU A O 1
ATOM 1400 N N . GLU A 1 176 ? 27.549 20.925 -19.842 1.00 75.38 176 GLU A N 1
ATOM 1401 C CA . GLU A 1 176 ? 26.395 20.438 -20.590 1.00 75.38 176 GLU A CA 1
ATOM 1402 C C . GLU A 1 176 ? 25.350 19.829 -19.652 1.00 75.38 176 GLU A C 1
ATOM 1404 O O . GLU A 1 176 ? 24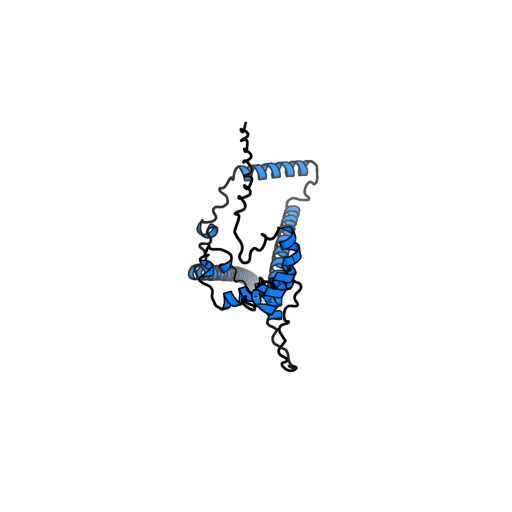.187 20.214 -19.702 1.00 75.38 176 GLU A O 1
ATOM 1409 N N . LYS A 1 177 ? 25.753 19.006 -18.674 1.00 79.12 177 LYS A N 1
ATOM 1410 C CA . LYS A 1 177 ? 24.836 18.506 -17.636 1.00 79.12 177 LYS A CA 1
ATOM 1411 C C . LYS A 1 177 ? 24.203 19.643 -16.825 1.00 79.12 177 LYS A C 1
ATOM 1413 O O . LYS A 1 177 ? 23.028 19.565 -16.470 1.00 79.12 177 LYS A O 1
ATOM 1418 N N . LYS A 1 178 ? 24.950 20.719 -16.536 1.00 80.00 178 LYS A N 1
ATOM 1419 C CA . LYS A 1 178 ? 24.406 21.931 -15.891 1.00 80.00 178 LYS A CA 1
ATOM 1420 C C . LYS A 1 178 ? 23.467 22.714 -16.814 1.00 80.00 178 LYS A C 1
ATOM 1422 O O . LYS A 1 178 ? 22.507 23.292 -16.311 1.00 80.00 178 LYS A O 1
ATOM 1427 N N . ARG A 1 179 ? 23.728 22.753 -18.124 1.00 82.38 179 ARG A N 1
ATOM 1428 C CA . ARG A 1 179 ? 22.866 23.405 -19.121 1.00 82.38 179 ARG A CA 1
ATOM 1429 C C . ARG A 1 179 ? 21.576 22.608 -19.329 1.00 82.38 179 ARG A C 1
ATOM 1431 O O . ARG A 1 179 ? 20.519 23.183 -19.126 1.00 82.38 179 ARG A O 1
ATOM 1438 N N . ALA A 1 180 ? 21.662 21.300 -19.549 1.00 81.88 180 ALA A N 1
ATOM 1439 C CA . ALA A 1 180 ? 20.519 20.396 -19.662 1.00 81.88 180 ALA A CA 1
ATOM 1440 C C . ALA A 1 180 ? 19.647 20.401 -18.398 1.00 81.88 180 ALA A C 1
ATOM 1442 O O . ALA A 1 180 ? 18.425 20.401 -18.489 1.00 81.88 180 ALA A O 1
ATOM 1443 N N . ARG A 1 181 ? 20.252 20.476 -17.200 1.00 84.31 181 ARG A N 1
ATOM 1444 C CA . ARG A 1 181 ? 19.490 20.651 -15.953 1.00 84.31 181 ARG A CA 1
ATOM 1445 C C . ARG A 1 181 ? 18.773 22.001 -15.910 1.00 84.31 181 ARG A C 1
ATOM 1447 O O . ARG A 1 181 ? 17.597 22.039 -15.581 1.00 84.31 181 ARG A O 1
ATOM 1454 N N . ARG A 1 182 ? 19.453 23.094 -16.275 1.00 84.56 182 ARG A N 1
ATOM 1455 C CA . ARG A 1 182 ? 18.831 24.427 -16.354 1.00 84.56 182 ARG A CA 1
ATOM 1456 C C . ARG A 1 182 ? 17.713 24.490 -17.393 1.00 84.56 182 ARG A C 1
ATOM 1458 O O . ARG A 1 182 ? 16.718 25.158 -17.149 1.00 84.56 182 ARG A O 1
ATOM 1465 N N . GLU A 1 183 ? 17.861 23.808 -18.521 1.00 84.38 183 GLU A N 1
ATOM 1466 C CA . GLU A 1 183 ? 16.838 23.712 -19.564 1.00 84.38 183 GLU A CA 1
ATOM 1467 C C . GLU A 1 183 ? 15.672 22.825 -19.137 1.00 84.38 183 GLU A C 1
ATOM 1469 O O . GLU A 1 183 ? 14.535 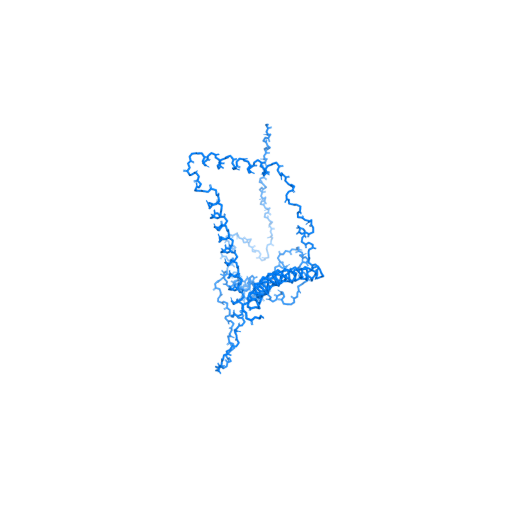23.191 -19.391 1.00 84.38 183 GLU A O 1
ATOM 1474 N N . ALA A 1 184 ? 15.912 21.725 -18.421 1.00 82.00 184 ALA A N 1
ATOM 1475 C CA . ALA A 1 184 ? 14.851 20.906 -17.840 1.00 82.00 184 ALA A CA 1
ATOM 1476 C C . ALA A 1 184 ? 14.073 21.663 -16.754 1.00 82.00 184 ALA A C 1
ATOM 1478 O O . ALA A 1 184 ? 12.848 21.629 -16.759 1.00 82.00 184 ALA A O 1
ATOM 1479 N N . ASP A 1 185 ? 14.764 22.396 -15.875 1.00 80.50 185 ASP A N 1
ATOM 1480 C CA . ASP A 1 185 ? 14.135 23.239 -14.852 1.00 80.50 185 ASP A CA 1
ATOM 1481 C C . ASP A 1 185 ? 13.361 24.405 -15.499 1.00 80.50 185 ASP A C 1
ATOM 1483 O O . ASP A 1 185 ? 12.278 24.767 -15.040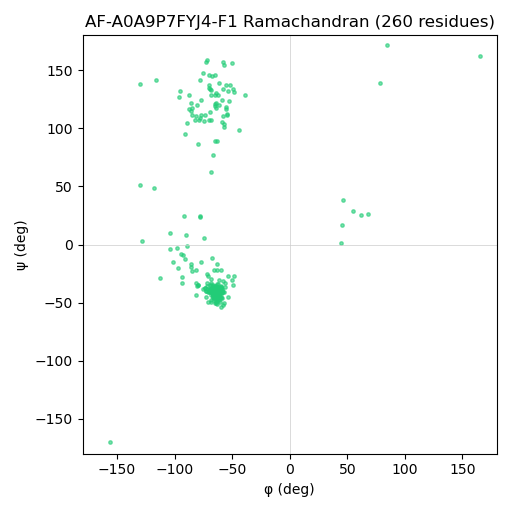 1.00 80.50 185 ASP A O 1
ATOM 1487 N N . ARG A 1 186 ? 13.882 24.977 -16.596 1.00 83.88 186 ARG A N 1
ATOM 1488 C CA . ARG A 1 186 ? 13.190 25.996 -17.400 1.00 83.88 186 ARG A CA 1
ATOM 1489 C C . ARG A 1 186 ? 11.965 25.419 -18.100 1.00 83.88 186 ARG A C 1
ATOM 1491 O O . ARG A 1 186 ? 10.905 26.016 -18.005 1.00 83.88 186 ARG A O 1
ATOM 1498 N N . ASN A 1 187 ? 12.088 24.256 -18.729 1.00 81.06 187 ASN A N 1
ATOM 1499 C CA . ASN A 1 187 ? 10.992 23.572 -19.405 1.00 81.06 187 ASN A CA 1
ATOM 1500 C C . ASN A 1 187 ? 9.919 23.139 -18.399 1.00 81.06 187 ASN A C 1
ATOM 1502 O O . ASN A 1 187 ? 8.744 23.305 -18.664 1.00 81.06 187 ASN A O 1
ATOM 1506 N N . PHE A 1 188 ? 10.292 22.673 -17.204 1.00 76.19 188 PHE A N 1
ATOM 1507 C CA . PHE A 1 188 ? 9.342 22.380 -16.125 1.00 76.19 188 PHE A CA 1
ATOM 1508 C C . PHE A 1 188 ? 8.601 23.637 -15.645 1.00 76.19 188 PHE A C 1
ATOM 1510 O O . PHE A 1 188 ? 7.434 23.566 -15.274 1.00 76.19 188 PHE A O 1
ATOM 1517 N N . ARG A 1 189 ? 9.270 24.796 -15.665 1.00 79.12 189 ARG A N 1
ATOM 1518 C CA . ARG A 1 189 ? 8.689 26.081 -15.262 1.00 79.12 189 ARG A CA 1
ATOM 1519 C C . ARG A 1 189 ? 7.831 26.731 -16.351 1.00 79.12 189 ARG A C 1
ATOM 1521 O O . ARG A 1 189 ? 6.855 27.387 -16.013 1.00 79.12 189 ARG A O 1
ATOM 1528 N N . GLU A 1 190 ? 8.211 26.584 -17.620 1.00 74.75 190 GLU A N 1
ATOM 1529 C CA . GLU A 1 190 ? 7.479 27.102 -18.785 1.00 74.75 190 GLU A CA 1
ATOM 1530 C C . GLU A 1 190 ? 6.289 26.205 -19.150 1.00 74.75 190 GLU A C 1
ATOM 1532 O O . GLU A 1 190 ? 5.233 26.720 -19.486 1.00 74.75 190 GLU A O 1
ATOM 1537 N N . LYS A 1 191 ? 6.405 24.882 -18.980 1.00 69.38 191 LYS A N 1
ATOM 1538 C CA . LYS A 1 191 ? 5.331 23.890 -19.174 1.00 69.38 191 LYS A CA 1
ATOM 1539 C C . LYS A 1 191 ? 4.342 23.843 -17.998 1.00 69.38 191 LYS A C 1
ATOM 1541 O O . LYS A 1 191 ? 3.761 22.796 -17.723 1.00 69.38 191 LYS A O 1
ATOM 1546 N N . GLY A 1 192 ? 4.236 24.945 -17.252 1.00 56.09 192 GLY A N 1
ATOM 1547 C CA . GLY A 1 192 ? 3.450 25.055 -16.027 1.00 56.09 192 GLY A CA 1
ATOM 1548 C C . GLY A 1 192 ? 2.034 24.512 -16.203 1.00 56.09 192 GLY A C 1
ATOM 1549 O O . GLY A 1 192 ? 1.387 24.845 -17.181 1.00 56.09 192 GLY A O 1
ATOM 1550 N N . ASP A 1 193 ? 1.612 23.662 -15.261 1.00 57.72 193 ASP A N 1
ATOM 1551 C CA . ASP A 1 193 ? 0.272 23.078 -15.028 1.00 57.72 193 ASP A CA 1
ATOM 1552 C C . ASP A 1 193 ? -0.543 22.522 -16.221 1.00 57.72 193 ASP A C 1
ATOM 1554 O O . ASP A 1 193 ? -1.628 21.993 -16.026 1.00 57.72 193 ASP A O 1
ATOM 1558 N N . GLU A 1 194 ? -0.020 22.541 -17.444 1.00 58.00 194 GLU A N 1
ATOM 1559 C CA . GLU A 1 194 ? -0.686 22.037 -18.658 1.00 58.00 194 GLU A CA 1
ATOM 1560 C C . GLU A 1 194 ? -0.409 20.540 -18.910 1.00 58.00 194 GLU A C 1
ATOM 1562 O O . GLU A 1 194 ? -0.872 19.948 -19.879 1.00 58.00 194 GLU A O 1
ATOM 1567 N N . GLY A 1 195 ? 0.394 19.894 -18.058 1.00 55.06 195 GLY A N 1
ATOM 1568 C CA . GLY A 1 195 ? 0.874 18.522 -18.273 1.00 55.06 195 GLY A CA 1
ATOM 1569 C C . GLY A 1 195 ? 0.093 17.423 -17.556 1.00 55.06 195 GLY A C 1
ATOM 1570 O O . GLY A 1 195 ? 0.439 16.249 -17.704 1.00 55.06 195 GLY A O 1
ATOM 1571 N N . LEU A 1 196 ? -0.907 17.779 -16.750 1.00 54.44 196 LEU A N 1
ATOM 1572 C CA . LEU A 1 196 ? -1.662 16.833 -15.934 1.00 54.44 196 LEU A CA 1
ATOM 1573 C C . LEU A 1 196 ? -3.169 17.034 -16.120 1.00 54.44 196 LEU A C 1
ATOM 1575 O O . LEU A 1 196 ? -3.912 17.124 -15.148 1.00 54.44 196 LEU A O 1
ATOM 1579 N N . GLU A 1 197 ? -3.628 17.053 -17.371 1.00 59.78 197 GLU A N 1
ATOM 1580 C CA . GLU A 1 197 ? -5.042 16.845 -17.711 1.00 59.78 197 GLU A CA 1
ATOM 1581 C C . GLU A 1 197 ? -5.427 15.382 -17.421 1.00 59.78 197 GLU A C 1
ATOM 1583 O O . GLU A 1 197 ? -5.736 14.579 -18.301 1.00 59.78 197 GLU A O 1
ATOM 1588 N N . ILE A 1 198 ? -5.329 14.981 -16.155 1.00 63.03 198 ILE A N 1
ATOM 1589 C CA . ILE A 1 198 ? -6.004 13.788 -15.674 1.00 63.03 198 ILE A CA 1
ATOM 1590 C C . ILE A 1 198 ? -7.465 14.192 -15.608 1.00 63.03 198 ILE A C 1
ATOM 1592 O O . ILE A 1 198 ? -7.828 15.041 -14.796 1.00 63.03 198 ILE A O 1
ATOM 1596 N N . ASP A 1 199 ? -8.264 13.595 -16.491 1.00 64.62 199 ASP A N 1
ATOM 1597 C CA . ASP A 1 199 ? -9.714 13.748 -16.523 1.00 64.62 199 ASP A CA 1
ATOM 1598 C C . ASP A 1 199 ? -10.259 13.786 -15.086 1.00 64.62 199 ASP A C 1
ATOM 1600 O O . ASP A 1 199 ? -9.916 12.918 -14.272 1.00 64.62 199 ASP A O 1
ATOM 1604 N N . GLU A 1 200 ? -11.065 14.799 -14.752 1.00 65.44 200 GLU A N 1
ATOM 1605 C CA . GLU A 1 200 ? -11.579 15.016 -13.392 1.00 65.44 200 GLU A CA 1
ATOM 1606 C C . GLU A 1 200 ? -12.265 13.750 -12.859 1.00 65.44 200 GLU A C 1
ATOM 1608 O O . GLU A 1 200 ? -12.222 13.475 -11.663 1.00 65.44 200 GLU A O 1
ATOM 1613 N N . SER A 1 201 ? -12.799 12.910 -13.754 1.00 66.19 201 SER A N 1
ATOM 1614 C CA . SER A 1 201 ? -13.350 11.585 -13.452 1.00 66.19 201 SER A CA 1
ATOM 1615 C C . SER A 1 201 ? -12.338 10.606 -12.833 1.00 66.19 201 SER A C 1
ATOM 1617 O O . SER A 1 201 ? -12.686 9.828 -11.946 1.00 66.19 201 SER A O 1
ATOM 1619 N N . THR A 1 202 ? -11.077 10.641 -13.260 1.00 68.56 202 THR A N 1
ATOM 1620 C CA . THR A 1 202 ? -9.983 9.823 -12.719 1.00 68.56 202 THR A CA 1
ATOM 1621 C C . THR A 1 202 ? -9.416 10.440 -11.443 1.00 68.56 202 THR A C 1
ATOM 1623 O O . THR A 1 202 ? -9.037 9.704 -10.533 1.00 68.56 202 THR A O 1
ATOM 1626 N N . LEU A 1 203 ? -9.413 11.771 -11.337 1.00 71.06 203 LEU A N 1
ATOM 1627 C CA . LEU A 1 203 ? -8.955 12.485 -10.144 1.00 71.06 203 LEU A CA 1
ATOM 1628 C C . LEU A 1 203 ? -9.947 12.381 -8.966 1.00 71.06 203 LEU A C 1
ATOM 1630 O O . LEU A 1 203 ? -9.522 12.227 -7.824 1.00 71.06 203 LEU A O 1
ATOM 1634 N N . LEU A 1 204 ? -11.259 12.409 -9.232 1.00 71.56 204 LEU A N 1
ATOM 1635 C CA . LEU A 1 204 ? -12.336 12.276 -8.236 1.00 71.56 204 LEU A CA 1
ATOM 1636 C C . LEU A 1 204 ? -12.793 10.827 -7.993 1.00 71.56 204 LEU A C 1
ATOM 1638 O O . LEU A 1 204 ? -13.778 10.606 -7.291 1.00 71.56 204 LEU A O 1
ATOM 1642 N N . GLY A 1 205 ? -12.095 9.828 -8.544 1.00 64.25 205 GLY A N 1
ATOM 1643 C CA . GLY A 1 205 ? -12.415 8.416 -8.300 1.00 64.25 205 GLY A CA 1
ATOM 1644 C C . GLY A 1 205 ? -13.747 7.953 -8.912 1.00 64.25 205 GLY A C 1
ATOM 1645 O O . GLY A 1 205 ? -14.349 6.996 -8.440 1.00 64.25 205 GLY A O 1
ATOM 1646 N N . GLY A 1 206 ? -14.219 8.597 -9.981 1.00 58.00 206 GLY A N 1
ATOM 1647 C CA . GLY A 1 206 ? -15.465 8.280 -10.695 1.00 58.00 206 GLY A CA 1
ATOM 1648 C C . GLY A 1 206 ? -15.390 7.069 -11.640 1.00 58.00 206 GLY A C 1
ATOM 1649 O O . GLY A 1 206 ? -16.160 6.987 -12.596 1.00 58.00 206 GLY A O 1
ATOM 1650 N N . GLY A 1 207 ? -14.458 6.139 -11.417 1.00 54.91 207 GLY A N 1
ATOM 1651 C CA . GLY A 1 207 ? -14.168 5.016 -12.319 1.00 54.91 207 GLY A CA 1
ATOM 1652 C C . GLY A 1 207 ? -14.892 3.700 -12.011 1.00 54.91 207 GLY A C 1
ATOM 1653 O O . GLY A 1 207 ? -14.836 2.778 -12.827 1.00 54.91 207 GLY A O 1
ATOM 1654 N N . ASP A 1 208 ? -15.594 3.602 -10.882 1.00 56.66 208 ASP A N 1
ATOM 1655 C CA . ASP A 1 208 ? -15.963 2.311 -10.278 1.00 56.66 208 ASP A CA 1
ATOM 1656 C C . ASP A 1 208 ? -17.332 1.762 -10.725 1.00 56.66 208 ASP A C 1
ATOM 1658 O O . ASP A 1 208 ? -17.962 0.958 -10.036 1.00 56.66 208 ASP A O 1
ATOM 1662 N N . SER A 1 209 ? -17.828 2.156 -11.904 1.00 77.25 209 SER A N 1
ATOM 1663 C CA . SER A 1 209 ? -18.998 1.476 -12.471 1.00 77.25 209 SER A CA 1
ATOM 1664 C C . SER A 1 209 ? -18.572 0.128 -13.067 1.00 77.25 209 SER A C 1
ATOM 1666 O O . SER A 1 209 ? -17.711 0.053 -13.943 1.00 77.25 209 SER A O 1
ATOM 1668 N N . PHE A 1 210 ? -19.201 -0.963 -12.623 1.00 73.00 210 PHE A N 1
ATOM 1669 C CA . PHE A 1 210 ? -18.919 -2.336 -13.076 1.00 73.00 210 PHE A CA 1
ATOM 1670 C C . PHE A 1 210 ? -18.877 -2.474 -14.612 1.00 73.00 210 PHE A C 1
ATOM 1672 O O . PHE A 1 210 ? -18.042 -3.184 -15.173 1.00 73.00 210 PHE A O 1
ATOM 1679 N N . LYS A 1 211 ? -19.727 -1.714 -15.316 1.00 81.06 211 LYS A N 1
ATOM 1680 C CA . LYS A 1 211 ? -19.751 -1.646 -16.784 1.00 81.06 211 LYS A CA 1
ATOM 1681 C C . LYS A 1 211 ? -18.478 -1.023 -17.374 1.00 81.06 211 LYS A C 1
ATOM 1683 O O . LYS A 1 211 ? -17.966 -1.532 -18.369 1.00 81.06 211 LYS A O 1
ATOM 1688 N N . ALA A 1 212 ? -17.945 0.039 -16.767 1.00 79.56 212 ALA A N 1
ATOM 1689 C CA . ALA A 1 212 ? -16.687 0.650 -17.195 1.00 79.56 212 ALA A CA 1
ATOM 1690 C C . ALA A 1 212 ? -15.494 -0.289 -16.959 1.00 79.56 212 ALA A C 1
ATOM 1692 O O . ALA A 1 212 ? -14.593 -0.366 -17.796 1.00 79.56 212 ALA A O 1
ATOM 1693 N N . GLN A 1 213 ? -15.514 -1.069 -15.874 1.00 78.50 213 GLN A N 1
ATOM 1694 C CA . GLN A 1 213 ? -14.489 -2.079 -15.607 1.00 78.50 213 GLN A CA 1
ATOM 1695 C C . GLN A 1 213 ? -14.517 -3.222 -16.635 1.00 78.50 213 GLN A C 1
ATOM 1697 O O . GLN A 1 213 ? -13.459 -3.636 -17.114 1.00 78.50 213 GLN A O 1
ATOM 1702 N N . ILE A 1 214 ? -15.706 -3.691 -17.035 1.00 84.56 214 ILE A N 1
ATOM 1703 C CA . ILE A 1 214 ? -15.853 -4.678 -18.118 1.00 84.56 214 ILE A CA 1
ATOM 1704 C C . ILE A 1 214 ? -15.320 -4.111 -19.437 1.00 84.56 214 ILE A C 1
ATOM 1706 O O . ILE A 1 214 ? -14.495 -4.756 -20.078 1.00 84.56 214 ILE A O 1
ATOM 1710 N N . ALA A 1 215 ? -15.701 -2.883 -19.799 1.00 85.75 215 ALA A N 1
ATOM 1711 C CA . ALA A 1 215 ? -15.227 -2.243 -21.025 1.00 85.75 215 ALA A CA 1
ATOM 1712 C C . ALA A 1 215 ? -13.698 -2.074 -21.046 1.00 85.75 215 ALA A C 1
ATOM 1714 O O . ALA A 1 215 ? -13.065 -2.348 -22.062 1.00 85.75 215 ALA A O 1
ATOM 1715 N N . ARG A 1 216 ? -13.074 -1.701 -19.918 1.00 81.44 216 ARG A N 1
ATOM 1716 C CA . ARG A 1 216 ? -11.606 -1.624 -19.798 1.00 81.44 216 ARG A CA 1
ATOM 1717 C C . ARG A 1 216 ? -10.947 -2.988 -19.949 1.00 81.44 216 ARG A C 1
ATOM 1719 O O . ARG A 1 216 ? -9.945 -3.109 -20.657 1.00 81.44 216 ARG A O 1
ATOM 1726 N N . ARG A 1 217 ? -11.503 -4.016 -19.307 1.00 85.25 217 ARG A N 1
ATOM 1727 C CA . ARG A 1 217 ? -10.997 -5.388 -19.412 1.00 85.25 217 ARG A CA 1
ATOM 1728 C C . ARG A 1 217 ? -11.081 -5.884 -20.853 1.00 85.25 217 ARG A C 1
ATOM 1730 O O . ARG A 1 217 ? -10.116 -6.455 -21.355 1.00 85.25 217 ARG A O 1
ATOM 1737 N N . ASP A 1 218 ? -12.202 -5.640 -21.517 1.00 88.75 218 ASP A N 1
ATOM 1738 C CA . ASP A 1 218 ? -12.440 -6.108 -22.879 1.00 88.75 218 ASP A CA 1
ATOM 1739 C C . ASP A 1 218 ? -11.603 -5.318 -23.894 1.00 88.75 218 ASP A C 1
ATOM 1741 O O . ASP A 1 218 ? -10.964 -5.930 -24.744 1.00 88.75 218 ASP A O 1
ATOM 1745 N N . ALA A 1 219 ? -11.464 -3.999 -23.735 1.00 86.75 219 ALA A N 1
ATOM 1746 C CA . ALA A 1 219 ? -10.555 -3.182 -24.543 1.00 86.75 219 ALA A CA 1
ATOM 1747 C C . ALA A 1 219 ? -9.084 -3.601 -24.374 1.00 86.75 219 ALA A C 1
ATOM 1749 O O . ALA A 1 219 ? -8.329 -3.650 -25.344 1.00 86.75 219 ALA A O 1
ATOM 1750 N N . THR A 1 220 ? -8.666 -3.951 -23.155 1.00 86.06 220 THR A N 1
ATOM 1751 C CA . THR A 1 220 ? -7.303 -4.444 -22.895 1.00 86.06 220 THR A CA 1
ATOM 1752 C C . THR A 1 220 ? -7.073 -5.798 -23.563 1.00 86.06 220 THR A C 1
ATOM 1754 O O . THR A 1 220 ? -6.042 -6.002 -24.205 1.00 86.06 220 THR A O 1
ATOM 1757 N N . LYS A 1 221 ? -8.052 -6.708 -23.480 1.00 90.75 221 LYS A N 1
ATOM 1758 C CA . LYS A 1 221 ? -8.004 -8.001 -24.175 1.00 90.75 221 LYS A CA 1
ATOM 1759 C C . LYS A 1 221 ? -7.964 -7.834 -25.692 1.00 90.75 221 LYS A C 1
ATOM 1761 O O . LYS A 1 221 ? -7.162 -8.505 -26.329 1.00 90.75 221 LYS A O 1
ATOM 1766 N N . GLN A 1 222 ? -8.759 -6.919 -26.248 1.00 88.94 222 GLN A N 1
ATOM 1767 C CA . GLN A 1 222 ? -8.767 -6.624 -27.683 1.00 88.94 222 GLN A CA 1
ATOM 1768 C C . GLN A 1 222 ? -7.437 -6.040 -28.166 1.00 88.94 222 GLN A C 1
ATOM 1770 O O . GLN A 1 222 ? -6.942 -6.430 -29.215 1.00 88.94 222 GLN A O 1
ATOM 1775 N N . ARG A 1 223 ? -6.807 -5.148 -27.392 1.00 88.56 223 ARG A N 1
ATOM 1776 C CA . ARG A 1 223 ? -5.468 -4.634 -27.729 1.00 88.56 223 ARG A CA 1
ATOM 1777 C C . ARG A 1 223 ? -4.420 -5.741 -27.732 1.00 88.56 223 ARG A C 1
ATOM 1779 O O . ARG A 1 223 ? -3.575 -5.783 -28.619 1.00 88.56 223 ARG A O 1
ATOM 1786 N N . TYR A 1 224 ? -4.486 -6.646 -26.758 1.00 89.25 224 TYR A N 1
ATOM 1787 C CA . TYR A 1 224 ? -3.573 -7.780 -26.690 1.00 89.25 224 TYR A CA 1
ATOM 1788 C C . TYR A 1 224 ? -3.790 -8.770 -27.844 1.00 89.25 224 TYR A C 1
ATOM 1790 O O . TYR A 1 224 ? -2.815 -9.220 -28.443 1.00 89.25 224 TYR A O 1
ATOM 1798 N N . SER A 1 225 ? -5.045 -9.083 -28.193 1.00 89.44 225 SER A N 1
ATOM 1799 C CA . SER A 1 225 ? -5.346 -9.957 -29.334 1.00 89.44 225 SER A CA 1
ATOM 1800 C C . SER A 1 225 ? -4.929 -9.319 -30.657 1.00 89.44 225 SER A C 1
ATOM 1802 O O . SER A 1 225 ? -4.267 -9.980 -31.447 1.00 89.44 225 SER A O 1
ATOM 1804 N N . ALA A 1 226 ? -5.204 -8.027 -30.856 1.00 90.25 226 ALA A N 1
ATOM 1805 C CA . ALA A 1 226 ? -4.789 -7.298 -32.053 1.00 90.25 226 ALA A CA 1
ATOM 1806 C C . ALA A 1 226 ? -3.259 -7.268 -32.209 1.00 90.25 226 ALA A C 1
ATOM 1808 O O . ALA A 1 226 ? -2.748 -7.543 -33.289 1.00 90.25 226 ALA A O 1
ATOM 1809 N N . ALA A 1 227 ? -2.510 -7.028 -31.126 1.00 90.62 227 ALA A N 1
ATOM 1810 C CA . ALA A 1 227 ? -1.045 -7.061 -31.160 1.00 90.62 227 ALA A CA 1
ATOM 1811 C C . ALA A 1 227 ? -0.488 -8.467 -31.464 1.00 90.62 227 ALA A C 1
ATOM 1813 O O . ALA A 1 227 ? 0.530 -8.608 -32.145 1.00 90.62 227 ALA A O 1
ATOM 1814 N N . GLN A 1 228 ? -1.144 -9.526 -30.974 1.00 88.88 228 GLN A N 1
ATOM 1815 C CA . GLN A 1 228 ? -0.782 -10.907 -31.311 1.00 88.88 228 GLN A CA 1
ATOM 1816 C C . GLN A 1 228 ? -1.094 -11.242 -32.774 1.00 88.88 228 GLN A C 1
ATOM 1818 O O . GLN A 1 228 ? -0.284 -11.884 -33.443 1.00 88.88 228 GLN A O 1
ATOM 1823 N N . GLU A 1 229 ? -2.235 -10.787 -33.288 1.00 91.38 229 GLU A N 1
ATOM 1824 C CA . GLU A 1 229 ? -2.627 -10.962 -34.687 1.00 91.38 229 GLU A CA 1
ATOM 1825 C C . GLU A 1 229 ? -1.693 -10.213 -35.638 1.00 91.38 229 GLU A C 1
ATOM 1827 O O . GLU A 1 229 ? -1.243 -10.802 -36.619 1.00 91.38 229 GLU A O 1
ATOM 1832 N N . GLU A 1 230 ? -1.318 -8.973 -35.316 1.00 89.38 230 GLU A N 1
ATOM 1833 C CA . GLU A 1 230 ? -0.329 -8.189 -36.065 1.00 89.38 230 GLU A CA 1
ATOM 1834 C C . GLU A 1 230 ? 1.031 -8.900 -36.088 1.00 89.38 230 GLU A C 1
ATOM 1836 O O . GLU A 1 230 ? 1.637 -9.081 -37.146 1.00 89.38 230 GLU A O 1
ATOM 1841 N N . ARG A 1 231 ? 1.493 -9.401 -34.934 1.00 89.62 231 ARG A N 1
ATOM 1842 C CA . ARG A 1 231 ? 2.747 -10.161 -34.846 1.00 89.62 231 ARG A CA 1
ATOM 1843 C C . ARG A 1 231 ? 2.693 -11.457 -35.660 1.00 89.62 231 ARG A C 1
ATOM 1845 O O . ARG A 1 231 ? 3.681 -11.816 -36.303 1.00 89.62 231 ARG A O 1
ATOM 1852 N N . ALA A 1 232 ? 1.559 -12.155 -35.650 1.00 92.19 232 ALA A N 1
ATOM 1853 C CA . ALA A 1 232 ? 1.349 -13.354 -36.453 1.00 92.19 232 ALA A CA 1
ATOM 1854 C C . ALA A 1 232 ? 1.268 -13.034 -37.956 1.00 92.19 232 ALA A C 1
ATOM 1856 O O . ALA A 1 232 ? 1.811 -13.787 -38.763 1.00 92.19 232 ALA A O 1
ATOM 1857 N N . ALA A 1 233 ? 0.642 -11.920 -38.341 1.00 93.00 233 ALA A N 1
ATOM 1858 C CA . ALA A 1 233 ? 0.588 -11.445 -39.721 1.00 93.00 233 ALA A CA 1
ATOM 1859 C C . ALA A 1 233 ? 1.990 -11.096 -40.239 1.00 93.00 233 ALA A C 1
ATOM 1861 O O . ALA A 1 233 ? 2.413 -11.649 -41.251 1.00 93.00 233 ALA A O 1
ATOM 1862 N N . ALA A 1 234 ? 2.770 -10.325 -39.476 1.00 91.75 234 ALA A N 1
ATOM 1863 C CA . ALA A 1 234 ? 4.156 -10.005 -39.815 1.00 91.75 234 ALA A CA 1
ATOM 1864 C C . ALA A 1 234 ? 5.038 -11.264 -39.943 1.00 91.75 234 ALA A C 1
ATOM 1866 O O . ALA A 1 234 ? 5.926 -11.335 -40.795 1.00 91.75 234 ALA A O 1
ATOM 1867 N N . ALA A 1 235 ? 4.801 -12.293 -39.121 1.00 90.56 235 ALA A N 1
ATOM 1868 C CA . ALA A 1 235 ? 5.493 -13.576 -39.248 1.00 90.56 235 ALA A CA 1
ATOM 1869 C C . ALA A 1 235 ? 5.081 -14.346 -40.519 1.00 90.56 235 ALA A C 1
ATOM 1871 O O . ALA A 1 235 ? 5.941 -14.924 -41.186 1.00 90.56 235 ALA A O 1
ATOM 1872 N N . ARG A 1 236 ? 3.791 -14.331 -40.883 1.00 92.69 236 ARG A N 1
ATOM 1873 C CA . ARG A 1 236 ? 3.282 -14.959 -42.116 1.00 92.69 236 ARG A CA 1
ATOM 1874 C C . ARG A 1 236 ? 3.807 -14.267 -43.369 1.00 92.69 236 ARG A C 1
ATOM 1876 O O . ARG A 1 236 ? 4.237 -14.965 -44.280 1.00 92.69 236 ARG A O 1
ATOM 1883 N N . GLU A 1 237 ? 3.842 -12.937 -43.3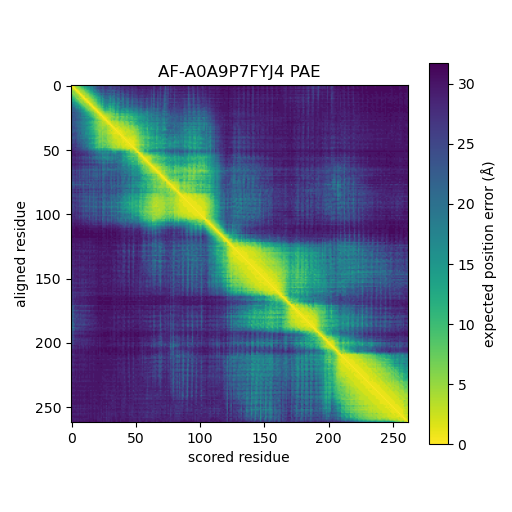89 1.00 93.38 237 GLU A N 1
ATOM 1884 C CA . GLU A 1 237 ? 4.401 -12.158 -44.501 1.00 93.38 237 GLU A CA 1
ATOM 1885 C C . GLU A 1 237 ? 5.894 -12.443 -44.692 1.00 93.38 237 GLU A C 1
ATOM 1887 O O . GLU A 1 237 ? 6.356 -12.686 -45.807 1.00 93.38 237 GLU A O 1
ATOM 1892 N N . ARG A 1 238 ? 6.664 -12.517 -43.598 1.00 92.75 238 ARG A N 1
ATOM 1893 C CA . ARG A 1 238 ? 8.071 -12.938 -43.668 1.00 92.75 238 ARG A CA 1
ATOM 1894 C C . ARG A 1 238 ? 8.202 -14.350 -44.237 1.00 92.75 238 ARG A C 1
ATOM 1896 O O . ARG A 1 238 ? 9.023 -14.567 -45.124 1.00 92.75 238 ARG A O 1
ATOM 1903 N N . ALA A 1 239 ? 7.378 -15.294 -43.783 1.00 92.69 239 ALA A N 1
ATOM 1904 C CA . ALA A 1 239 ? 7.396 -16.664 -44.291 1.00 92.69 239 ALA A CA 1
ATOM 1905 C C . ALA A 1 239 ? 7.018 -16.748 -45.781 1.00 92.69 239 ALA A C 1
ATOM 1907 O O . ALA A 1 239 ? 7.649 -17.503 -46.520 1.00 92.69 239 ALA A O 1
ATOM 1908 N N . SER A 1 240 ? 6.040 -15.966 -46.254 1.00 94.88 240 SER A N 1
ATOM 1909 C CA . SER A 1 240 ? 5.702 -15.921 -47.682 1.00 94.88 240 SER A CA 1
ATOM 1910 C C . SER A 1 240 ? 6.821 -15.305 -48.514 1.00 94.88 240 SER A C 1
ATOM 1912 O O . SER A 1 240 ? 7.112 -15.817 -49.590 1.00 94.88 240 SER A O 1
ATOM 1914 N N . MET A 1 241 ? 7.505 -14.277 -48.004 1.00 94.44 241 MET A N 1
ATOM 1915 C CA . MET A 1 241 ? 8.659 -13.685 -48.686 1.00 94.44 241 MET A CA 1
ATOM 1916 C C . MET A 1 241 ? 9.819 -14.676 -48.825 1.00 94.44 241 MET A C 1
ATOM 1918 O O . MET A 1 241 ? 10.455 -14.723 -49.876 1.00 94.44 241 MET A O 1
ATOM 1922 N N . PHE A 1 242 ? 10.094 -15.491 -47.801 1.00 92.06 242 PHE A N 1
ATOM 1923 C CA . PHE A 1 242 ? 11.106 -16.548 -47.907 1.00 92.06 242 PHE A CA 1
ATOM 1924 C C . PHE A 1 242 ? 10.699 -17.630 -48.909 1.00 92.06 242 PHE A C 1
ATOM 1926 O O . PHE A 1 242 ? 11.498 -17.963 -49.778 1.00 92.06 242 PHE A O 1
ATOM 1933 N N . LYS A 1 243 ? 9.443 -18.092 -48.874 1.00 94.94 243 LYS A N 1
ATOM 1934 C CA . LYS A 1 243 ? 8.929 -19.071 -49.845 1.00 94.94 243 LYS A CA 1
ATOM 1935 C C . LYS A 1 243 ? 8.999 -18.568 -51.286 1.00 94.94 243 LYS A C 1
ATOM 1937 O O . LYS A 1 243 ? 9.385 -19.323 -52.165 1.00 94.94 243 LYS A O 1
ATOM 1942 N N . GLN A 1 244 ? 8.671 -17.299 -51.534 1.00 95.31 244 GLN A N 1
ATOM 1943 C CA . GLN A 1 244 ? 8.779 -16.706 -52.872 1.00 95.31 244 GLN A CA 1
ATOM 1944 C C . GLN A 1 244 ? 10.232 -16.642 -53.353 1.00 95.31 244 GLN A C 1
ATOM 1946 O O . GLN A 1 244 ? 10.507 -16.928 -54.516 1.00 95.31 244 GLN A O 1
ATOM 1951 N N . LYS A 1 245 ? 11.175 -16.310 -52.462 1.00 96.38 245 LYS A N 1
ATOM 1952 C CA . LYS A 1 245 ? 12.608 -16.323 -52.787 1.00 96.38 245 LYS A CA 1
ATOM 1953 C C . LYS A 1 245 ? 13.107 -17.736 -53.089 1.00 96.38 245 LYS A C 1
ATOM 1955 O O . LYS A 1 245 ? 13.808 -17.914 -54.076 1.00 96.38 245 LYS A O 1
ATOM 1960 N N . GLU A 1 246 ? 12.730 -18.725 -52.279 1.00 94.75 246 GLU A N 1
ATOM 1961 C CA . GLU A 1 246 ? 13.071 -20.138 -52.504 1.00 94.75 246 GLU A CA 1
ATOM 1962 C C . GLU A 1 246 ? 12.443 -20.693 -53.784 1.00 94.75 246 GLU A C 1
ATOM 1964 O O . GLU A 1 246 ? 13.070 -21.466 -54.501 1.00 94.75 246 GLU A O 1
ATOM 1969 N N . GLN A 1 247 ? 11.220 -20.278 -54.110 1.00 96.00 247 GLN A N 1
ATOM 1970 C CA . GLN A 1 247 ? 10.575 -20.661 -55.359 1.00 96.00 247 GLN A CA 1
ATOM 1971 C C . GLN A 1 247 ? 11.312 -20.067 -56.563 1.00 96.00 247 GLN A C 1
ATOM 1973 O O . GLN A 1 247 ? 11.640 -20.799 -57.489 1.00 96.00 247 GLN A O 1
ATOM 1978 N N . ALA A 1 248 ? 11.664 -18.779 -56.521 1.00 95.44 248 ALA A N 1
ATOM 1979 C CA . ALA A 1 248 ? 12.434 -18.144 -57.589 1.00 95.44 248 ALA A CA 1
ATOM 1980 C C . ALA A 1 248 ? 13.820 -18.788 -57.780 1.00 95.44 248 ALA A C 1
ATOM 1982 O O . ALA A 1 248 ? 14.275 -18.954 -58.914 1.00 95.44 248 ALA A O 1
ATOM 1983 N N . THR A 1 249 ? 14.497 -19.186 -56.695 1.00 93.19 249 THR A N 1
ATOM 1984 C CA . THR A 1 249 ? 15.776 -19.902 -56.805 1.00 93.19 249 THR A CA 1
ATOM 1985 C C . THR A 1 249 ? 15.586 -21.312 -57.356 1.00 93.19 249 THR A C 1
ATOM 1987 O O . THR A 1 249 ? 16.361 -21.721 -58.218 1.00 93.19 249 THR A O 1
ATOM 1990 N N . MET A 1 250 ? 14.549 -22.040 -56.931 1.00 90.94 250 MET A N 1
ATOM 1991 C CA . MET A 1 250 ? 14.213 -23.357 -57.482 1.00 90.94 250 MET A CA 1
ATOM 1992 C C . MET A 1 250 ? 13.869 -23.290 -58.968 1.00 90.94 250 MET A C 1
ATOM 1994 O O . MET A 1 250 ? 14.366 -24.117 -59.728 1.00 90.94 250 MET A O 1
ATOM 1998 N N . ASP A 1 251 ? 13.105 -22.291 -59.405 1.00 95.25 251 ASP A N 1
ATOM 1999 C CA . ASP A 1 251 ? 12.766 -22.092 -60.816 1.00 95.25 251 ASP A CA 1
ATOM 2000 C C . ASP A 1 251 ? 14.023 -21.808 -61.653 1.00 95.25 251 ASP A C 1
ATOM 2002 O O . ASP A 1 251 ? 14.199 -22.377 -62.732 1.00 95.25 251 ASP A O 1
ATOM 2006 N N . MET A 1 252 ? 14.958 -21.004 -61.134 1.00 89.69 252 MET A N 1
ATOM 2007 C CA . MET A 1 252 ? 16.260 -20.769 -61.770 1.00 89.69 252 MET A CA 1
ATOM 2008 C C . MET A 1 252 ? 17.092 -22.061 -61.872 1.00 89.69 252 MET A C 1
ATOM 2010 O O . MET A 1 252 ? 17.691 -22.334 -62.916 1.00 89.69 252 MET A O 1
ATOM 2014 N N . PHE A 1 253 ? 17.111 -22.892 -60.821 1.00 94.62 253 PHE A N 1
ATOM 2015 C CA . PHE A 1 253 ? 17.778 -24.198 -60.857 1.00 94.62 253 PHE A CA 1
ATOM 2016 C C . PHE A 1 253 ? 17.120 -25.150 -61.860 1.00 94.62 253 PHE A C 1
ATOM 2018 O O . PHE A 1 253 ? 17.823 -25.801 -62.632 1.00 94.62 253 PHE A O 1
ATOM 2025 N N . GLN A 1 254 ? 15.788 -25.204 -61.904 1.00 93.31 254 GLN A N 1
ATOM 2026 C CA . GLN A 1 254 ? 15.048 -26.013 -62.873 1.00 93.31 254 GLN A CA 1
ATOM 2027 C C . GLN A 1 254 ? 15.333 -25.572 -64.312 1.00 93.31 254 GLN A C 1
ATOM 2029 O O . GLN A 1 254 ? 15.511 -26.426 -65.180 1.00 93.31 254 GLN A O 1
ATOM 2034 N N . GLN A 1 255 ? 15.447 -24.265 -64.574 1.00 93.00 255 GLN A N 1
ATOM 2035 C CA . GLN A 1 255 ? 15.836 -23.746 -65.889 1.00 93.00 255 GLN A CA 1
ATOM 2036 C C . GLN A 1 255 ? 17.245 -24.199 -66.294 1.00 93.00 255 GLN A C 1
ATOM 2038 O O . GLN A 1 255 ? 17.425 -24.672 -67.415 1.00 93.00 255 GLN A O 1
ATOM 2043 N N . MET A 1 256 ? 18.229 -24.131 -65.390 1.00 88.31 256 MET A N 1
ATOM 2044 C CA . MET A 1 256 ? 19.591 -24.607 -65.669 1.00 88.31 256 MET A CA 1
ATOM 2045 C C . MET A 1 256 ? 19.655 -26.122 -65.895 1.00 88.31 256 MET A C 1
ATOM 2047 O O . MET A 1 256 ? 20.359 -26.588 -66.790 1.00 88.31 256 MET A O 1
ATOM 2051 N N . VAL A 1 257 ? 18.908 -26.904 -65.111 1.00 92.88 257 VAL A N 1
ATOM 2052 C CA . VAL A 1 257 ? 18.813 -28.360 -65.300 1.00 92.88 257 VAL A CA 1
ATOM 2053 C C . VAL A 1 257 ? 18.172 -28.676 -66.648 1.00 92.88 257 VAL A C 1
ATOM 2055 O O . VAL A 1 257 ? 18.707 -29.495 -67.390 1.00 92.88 257 VAL A O 1
ATOM 2058 N N . LYS A 1 258 ? 17.085 -27.988 -67.009 1.00 91.88 258 LYS A N 1
ATOM 2059 C CA . LYS A 1 258 ? 16.418 -28.160 -68.303 1.00 91.88 258 LYS A CA 1
ATOM 2060 C C . LYS A 1 258 ? 17.322 -27.794 -69.481 1.00 91.88 258 LYS A C 1
ATOM 2062 O O . LYS A 1 258 ? 17.263 -28.472 -70.489 1.00 91.88 258 LYS A O 1
ATOM 2067 N N . GLN A 1 259 ? 18.168 -26.771 -69.356 1.00 87.00 259 GLN A N 1
ATOM 2068 C CA . GLN A 1 259 ? 19.153 -26.418 -70.389 1.00 87.00 259 GLN A CA 1
ATOM 2069 C C . GLN A 1 259 ? 20.305 -27.426 -70.508 1.00 87.00 259 GLN A C 1
ATOM 2071 O O . GLN A 1 259 ? 20.924 -27.521 -71.563 1.00 87.00 259 GLN A O 1
ATOM 2076 N N . ARG A 1 260 ? 20.642 -28.140 -69.425 1.00 82.19 260 ARG A N 1
ATOM 2077 C CA . ARG A 1 260 ? 21.772 -29.082 -69.395 1.00 82.19 260 ARG A CA 1
ATOM 2078 C C . ARG A 1 260 ? 21.375 -30.525 -69.717 1.00 82.19 260 ARG A C 1
ATOM 2080 O O . ARG A 1 260 ? 22.225 -31.287 -70.169 1.00 82.19 260 ARG A O 1
ATOM 2087 N N . PHE A 1 261 ? 20.133 -30.907 -69.436 1.00 79.12 261 PHE A N 1
ATOM 2088 C CA . PHE A 1 261 ? 19.654 -32.292 -69.512 1.00 79.12 261 PHE A CA 1
ATOM 2089 C C . PHE A 1 261 ? 18.369 -32.473 -70.339 1.00 79.12 261 PHE A C 1
ATOM 2091 O O . PHE A 1 261 ? 17.854 -33.588 -70.393 1.00 79.12 261 PHE A O 1
ATOM 2098 N N . GLY A 1 262 ? 17.842 -31.408 -70.949 1.00 62.09 262 GLY A N 1
ATOM 2099 C CA . GLY A 1 262 ? 16.738 -31.444 -71.916 1.00 62.09 262 GLY A CA 1
ATOM 2100 C C . GLY A 1 262 ? 17.189 -30.926 -73.271 1.00 62.09 262 GLY A C 1
ATOM 2101 O O . GLY A 1 262 ? 16.585 -31.371 -74.268 1.00 62.09 262 GLY A O 1
#

Organism: NCBI:txid117069